Protein AF-K1LCU6-F1 (afdb_monomer_lite)

pLDDT: mean 84.64, std 13.44, range [30.59, 97.88]

Structure (mmCIF, N/CA/C/O backbone):
data_AF-K1LCU6-F1
#
_entry.id   AF-K1LCU6-F1
#
loop_
_atom_site.group_PDB
_atom_site.id
_atom_site.type_symbol
_atom_site.label_atom_id
_atom_site.label_alt_id
_atom_site.label_comp_id
_atom_site.label_asym_id
_atom_site.label_entity_id
_atom_site.label_seq_id
_atom_site.pdbx_PDB_ins_code
_atom_site.Cartn_x
_atom_site.Cartn_y
_atom_site.Cartn_z
_atom_site.occupancy
_atom_site.B_iso_or_equiv
_atom_site.auth_seq_id
_atom_site.auth_comp_id
_atom_site.auth_asym_id
_atom_site.auth_atom_id
_atom_site.pdbx_PDB_model_num
ATOM 1 N N . MET A 1 1 ? -13.055 -6.229 -8.471 1.00 68.12 1 MET A N 1
ATOM 2 C CA . MET A 1 1 ? -13.052 -5.927 -7.034 1.00 68.12 1 MET A CA 1
ATOM 3 C C . MET A 1 1 ? -13.964 -6.910 -6.351 1.00 68.12 1 MET A C 1
ATOM 5 O O . MET A 1 1 ? -15.170 -6.889 -6.580 1.00 68.12 1 MET A O 1
ATOM 9 N N . ALA A 1 2 ? -13.358 -7.824 -5.608 1.00 72.81 2 ALA A N 1
ATOM 10 C CA . ALA A 1 2 ? -14.049 -8.825 -4.827 1.00 72.81 2 ALA A CA 1
ATOM 11 C C . ALA A 1 2 ? -14.785 -8.172 -3.657 1.00 72.81 2 ALA A C 1
ATOM 13 O O . ALA A 1 2 ? -14.375 -7.138 -3.129 1.00 72.81 2 ALA A O 1
ATOM 14 N N . ASN A 1 3 ? -15.876 -8.802 -3.231 1.00 77.75 3 ASN A N 1
ATOM 15 C CA . ASN A 1 3 ? -16.618 -8.352 -2.064 1.00 77.75 3 ASN A CA 1
ATOM 16 C C . ASN A 1 3 ? -15.953 -8.903 -0.803 1.00 77.75 3 ASN A C 1
ATOM 18 O O . ASN A 1 3 ? -15.996 -10.106 -0.543 1.00 77.75 3 ASN A O 1
ATOM 22 N N . PHE A 1 4 ? -15.338 -8.012 -0.028 1.00 84.38 4 PHE A N 1
ATOM 23 C CA . PHE A 1 4 ? -14.762 -8.340 1.270 1.00 84.38 4 PHE A CA 1
ATOM 24 C C . PHE A 1 4 ? -15.812 -8.167 2.365 1.00 84.38 4 PHE A C 1
ATOM 26 O O . PHE A 1 4 ? -16.451 -7.120 2.474 1.00 84.38 4 PHE A O 1
ATOM 33 N N . THR A 1 5 ? -15.960 -9.182 3.208 1.00 81.75 5 THR A N 1
ATOM 34 C CA . THR A 1 5 ? -16.883 -9.184 4.348 1.00 81.75 5 THR A CA 1
ATOM 35 C C . THR A 1 5 ? -16.119 -9.410 5.639 1.00 81.75 5 THR A C 1
ATOM 37 O O . THR A 1 5 ? -15.176 -10.200 5.674 1.00 81.75 5 THR A O 1
ATOM 40 N N . GLY A 1 6 ? -16.508 -8.722 6.708 1.00 84.69 6 GLY A N 1
ATOM 41 C CA . GLY A 1 6 ? -15.814 -8.821 7.985 1.00 84.69 6 GLY A CA 1
ATOM 42 C C . GLY A 1 6 ? -16.178 -7.711 8.956 1.00 84.69 6 GLY A C 1
ATOM 43 O O . GLY A 1 6 ? -17.159 -6.992 8.761 1.00 84.69 6 GLY A O 1
ATOM 44 N N . GLY A 1 7 ? -15.382 -7.581 10.014 1.00 85.44 7 GLY A N 1
ATOM 45 C CA . GLY A 1 7 ? -15.625 -6.612 11.075 1.00 85.44 7 GLY A CA 1
ATOM 46 C C . GLY A 1 7 ? -14.650 -6.745 12.238 1.00 85.44 7 GLY A C 1
ATOM 47 O O . GLY A 1 7 ? -13.585 -7.352 12.108 1.00 85.44 7 GLY A O 1
ATOM 48 N N . LEU A 1 8 ? -15.023 -6.159 13.380 1.00 87.50 8 LEU A N 1
ATOM 49 C CA . LEU A 1 8 ? -14.229 -6.215 14.606 1.00 87.50 8 LEU A CA 1
ATOM 50 C C . LEU A 1 8 ? -14.085 -7.655 15.109 1.00 87.50 8 LEU A C 1
ATOM 52 O O . LEU A 1 8 ? -15.079 -8.370 15.268 1.00 87.50 8 LEU A O 1
ATOM 56 N N . ASN A 1 9 ? -12.855 -8.050 15.422 1.00 89.25 9 ASN A N 1
ATOM 57 C CA . ASN A 1 9 ? -12.563 -9.338 16.045 1.00 89.25 9 ASN A CA 1
ATOM 58 C C . ASN A 1 9 ? -12.546 -9.220 17.588 1.00 89.25 9 ASN A C 1
ATOM 60 O O . ASN A 1 9 ? -12.827 -8.158 18.152 1.00 89.25 9 ASN A O 1
ATOM 64 N N . ALA A 1 10 ? -12.262 -10.324 18.285 1.00 89.00 10 ALA A N 1
ATOM 65 C CA . ALA A 1 10 ? -12.240 -10.356 19.750 1.00 89.00 10 ALA A CA 1
ATOM 66 C C . ALA A 1 10 ? -11.188 -9.401 20.347 1.00 89.00 10 ALA A C 1
ATOM 68 O O . ALA A 1 10 ? -11.496 -8.659 21.281 1.00 89.00 10 ALA A O 1
ATOM 69 N N . ASP A 1 11 ? -9.993 -9.358 19.755 1.00 89.94 11 ASP A N 1
ATOM 70 C CA . ASP A 1 11 ? -8.913 -8.455 20.163 1.00 89.94 11 ASP A CA 1
ATOM 71 C C . ASP A 1 11 ? -9.311 -6.987 19.988 1.00 89.94 11 ASP A C 1
ATOM 73 O O . ASP A 1 11 ? -9.095 -6.174 20.881 1.00 89.94 11 ASP A O 1
ATOM 77 N N . GLY A 1 12 ? -9.954 -6.646 18.869 1.00 87.19 12 GLY A N 1
ATOM 78 C CA . GLY A 1 12 ? -10.472 -5.310 18.599 1.00 87.19 12 GLY A CA 1
ATOM 79 C C . GLY A 1 12 ? -11.501 -4.872 19.628 1.00 87.19 12 GLY A C 1
ATOM 80 O O . GLY A 1 12 ? -11.406 -3.764 20.149 1.00 87.19 12 GLY A O 1
ATOM 81 N N . LYS A 1 13 ? -12.440 -5.755 19.989 1.00 86.31 13 LYS A N 1
ATOM 82 C CA . LYS A 1 13 ? -13.414 -5.483 21.059 1.00 86.31 13 LYS A CA 1
ATOM 83 C C . LYS A 1 13 ? -12.717 -5.247 22.403 1.00 86.31 13 LYS A C 1
ATOM 85 O O . LYS A 1 13 ? -13.007 -4.256 23.062 1.00 86.31 13 LYS A O 1
ATOM 90 N N . SER A 1 14 ? -11.763 -6.103 22.774 1.00 88.50 14 SER A N 1
ATOM 91 C CA . SER A 1 14 ? -10.998 -5.976 24.025 1.00 88.50 14 SER A CA 1
ATOM 92 C C . SER A 1 14 ? -10.161 -4.690 24.083 1.00 88.50 14 SER A C 1
ATOM 94 O O . SER A 1 14 ? -10.108 -4.010 25.113 1.00 88.50 14 SER A O 1
ATOM 96 N N . LEU A 1 15 ? -9.554 -4.313 22.959 1.00 87.81 15 LEU A N 1
ATOM 97 C CA . LEU A 1 15 ? -8.747 -3.106 22.831 1.00 87.81 15 LEU A CA 1
ATOM 98 C C . LEU A 1 15 ? -9.615 -1.843 22.905 1.00 87.81 15 LEU A C 1
ATOM 100 O O . LEU A 1 15 ? -9.240 -0.898 23.595 1.00 87.81 15 LEU A O 1
ATOM 104 N N . ILE A 1 16 ? -10.806 -1.851 22.292 1.00 83.06 16 ILE A N 1
ATOM 105 C CA . ILE A 1 16 ? -11.804 -0.780 22.449 1.00 83.06 16 ILE A CA 1
ATOM 106 C C . ILE A 1 16 ? -12.241 -0.656 23.911 1.00 83.06 16 ILE A C 1
ATOM 108 O O . ILE A 1 16 ? -12.230 0.445 24.458 1.00 83.06 16 ILE A O 1
ATOM 112 N N . SER A 1 17 ? -12.575 -1.766 24.572 1.00 84.06 17 SER A N 1
ATOM 113 C CA . SER A 1 17 ? -12.951 -1.746 25.991 1.00 84.06 17 SER A CA 1
ATOM 114 C C . SER A 1 17 ? -11.838 -1.168 26.868 1.00 84.06 17 SER A C 1
ATOM 116 O O . SER A 1 17 ? -12.107 -0.337 27.732 1.00 84.06 17 SER A O 1
ATOM 118 N N . SER A 1 18 ? -10.583 -1.540 26.604 1.00 84.50 18 SER A N 1
ATOM 119 C CA . SER A 1 18 ? -9.415 -1.005 27.315 1.00 84.50 18 SER A CA 1
ATOM 120 C C . SER A 1 18 ? -9.209 0.490 27.061 1.00 84.50 18 SER A C 1
ATOM 122 O O . SER A 1 18 ? -8.897 1.233 27.990 1.00 84.50 18 SER A O 1
ATOM 124 N N . ALA A 1 19 ? -9.404 0.949 25.823 1.00 83.88 19 ALA A N 1
ATOM 125 C CA . ALA A 1 19 ? -9.317 2.360 25.456 1.00 83.88 19 ALA A CA 1
ATOM 126 C C . ALA A 1 19 ? -10.345 3.207 26.213 1.00 83.88 19 ALA A C 1
ATOM 128 O O . ALA A 1 19 ? -9.988 4.210 26.830 1.00 83.88 19 ALA A O 1
ATOM 129 N N . ILE A 1 20 ? -11.603 2.758 26.219 1.00 82.81 20 ILE A N 1
ATOM 130 C CA . ILE A 1 20 ? -12.715 3.437 26.891 1.00 82.81 20 ILE A CA 1
ATOM 131 C C . ILE A 1 20 ? -12.476 3.478 28.403 1.00 82.81 20 ILE A C 1
ATOM 133 O O . ILE A 1 20 ? -12.515 4.556 28.996 1.00 82.81 20 ILE A O 1
ATOM 137 N N . ALA A 1 21 ? -12.165 2.332 29.018 1.00 84.44 21 ALA A N 1
ATOM 138 C CA . ALA A 1 21 ? -11.950 2.230 30.461 1.00 84.44 21 ALA A CA 1
ATOM 139 C C . ALA A 1 21 ? -10.822 3.152 30.950 1.00 84.44 21 ALA A C 1
ATOM 141 O O . ALA A 1 21 ? -10.940 3.785 31.997 1.00 84.44 21 ALA A O 1
ATOM 142 N N . ASN A 1 22 ? -9.751 3.269 30.162 1.00 83.19 22 ASN A N 1
ATOM 143 C CA . ASN A 1 22 ? -8.575 4.062 30.516 1.00 83.19 22 ASN A CA 1
ATOM 144 C C . ASN A 1 22 ? -8.582 5.477 29.917 1.00 83.19 22 ASN A C 1
ATOM 146 O O . ASN A 1 22 ? -7.611 6.213 30.093 1.00 83.19 22 ASN A O 1
ATOM 150 N N . LYS A 1 23 ? -9.648 5.868 29.201 1.00 83.56 23 LYS A N 1
ATOM 151 C CA . LYS A 1 23 ? -9.754 7.147 28.471 1.00 83.56 23 LYS A CA 1
ATOM 152 C C . LYS A 1 23 ? -8.560 7.409 27.539 1.00 83.56 23 LYS A C 1
ATOM 154 O O . LYS A 1 23 ? -8.129 8.549 27.366 1.00 83.56 23 LYS A O 1
ATOM 159 N N . LYS A 1 24 ? -8.010 6.350 26.946 1.00 85.00 24 LYS A N 1
ATOM 160 C CA . LYS A 1 24 ? -6.886 6.409 26.004 1.00 85.00 24 LYS A CA 1
ATOM 161 C C . LYS A 1 24 ? -7.416 6.324 24.571 1.00 85.00 24 LYS A C 1
ATOM 163 O O . LYS A 1 24 ? -8.365 5.582 24.330 1.00 85.00 24 LYS A O 1
ATOM 168 N N . PRO A 1 25 ? -6.810 7.027 23.604 1.00 82.06 25 PRO A N 1
ATOM 169 C CA . PRO A 1 25 ? -7.209 6.901 22.210 1.00 82.06 25 PRO A CA 1
ATOM 170 C C . PRO A 1 25 ? -6.805 5.536 21.640 1.00 82.06 25 PRO A C 1
ATOM 172 O O . PRO A 1 25 ? -5.708 5.036 21.896 1.00 82.06 25 PRO A O 1
ATOM 175 N N . ILE A 1 26 ? -7.670 4.966 20.801 1.00 86.06 26 ILE A N 1
ATOM 176 C CA . ILE A 1 26 ? -7.300 3.860 19.907 1.00 86.06 26 ILE A CA 1
ATOM 177 C C . ILE A 1 26 ? -6.560 4.444 18.720 1.00 86.06 26 ILE A C 1
ATOM 179 O O . ILE A 1 26 ? -7.123 5.287 18.039 1.00 86.06 26 ILE A O 1
ATOM 183 N N . VAL A 1 27 ? -5.353 3.976 18.438 1.00 87.06 27 VAL A N 1
ATOM 184 C CA . VAL A 1 27 ? -4.502 4.485 17.364 1.00 87.06 27 VAL A CA 1
ATOM 185 C C . VAL A 1 27 ? -4.417 3.472 16.231 1.00 87.06 27 VAL A C 1
ATOM 187 O O . VAL A 1 27 ? -3.828 2.411 16.409 1.00 87.06 27 VAL A O 1
ATOM 190 N N . ILE A 1 28 ? -4.985 3.778 15.063 1.00 89.06 28 ILE A N 1
ATOM 191 C CA . ILE A 1 28 ? -4.854 2.922 13.870 1.00 89.06 28 ILE A CA 1
ATOM 192 C C . ILE A 1 28 ? -3.457 3.106 13.270 1.00 89.06 28 ILE A C 1
ATOM 194 O O . ILE A 1 28 ? -3.075 4.220 12.922 1.00 89.06 28 ILE A O 1
ATOM 198 N N . ASN A 1 29 ? -2.719 2.004 13.127 1.00 86.69 29 ASN A N 1
ATOM 199 C CA . ASN A 1 29 ? -1.299 2.019 12.769 1.00 86.69 29 ASN A CA 1
ATOM 200 C C . ASN A 1 29 ? -1.010 1.461 11.376 1.00 86.69 29 ASN A C 1
ATOM 202 O O . ASN A 1 29 ? -0.047 1.887 10.736 1.00 86.69 29 ASN A O 1
ATOM 206 N N . LYS A 1 30 ? -1.762 0.435 10.951 1.00 91.50 30 LYS A N 1
ATOM 207 C CA . LYS A 1 30 ? -1.479 -0.322 9.724 1.00 91.50 30 LYS A CA 1
ATOM 208 C C . LYS A 1 30 ? -2.758 -0.843 9.082 1.00 91.50 30 LYS A C 1
ATOM 210 O O . LYS A 1 30 ? -3.704 -1.225 9.771 1.00 91.50 30 LYS A O 1
ATOM 215 N N . LEU A 1 31 ? -2.711 -0.953 7.761 1.00 92.38 31 LEU A N 1
ATOM 216 C CA . LEU A 1 31 ? -3.581 -1.815 6.976 1.00 92.38 31 LEU A CA 1
ATOM 217 C C . LEU A 1 31 ? -2.708 -2.944 6.430 1.00 92.38 31 LEU A C 1
ATOM 219 O O . LEU A 1 31 ? -1.656 -2.674 5.854 1.00 92.38 31 LEU A O 1
ATOM 223 N N . LEU A 1 32 ? -3.105 -4.192 6.644 1.00 93.38 32 LEU A N 1
ATOM 224 C CA . LEU A 1 32 ? -2.443 -5.350 6.060 1.00 93.38 32 LEU A CA 1
ATOM 225 C C . LEU A 1 32 ? -3.322 -5.942 4.969 1.00 93.38 32 LEU A C 1
ATOM 227 O O . LEU A 1 32 ? -4.528 -6.079 5.154 1.00 93.38 32 LEU A O 1
ATOM 231 N N . ILE A 1 33 ? -2.710 -6.347 3.865 1.00 91.12 33 ILE A N 1
ATOM 232 C CA . ILE A 1 33 ? -3.371 -7.008 2.742 1.00 91.12 33 ILE A CA 1
ATOM 233 C C . ILE A 1 33 ? -2.654 -8.343 2.539 1.00 91.12 33 ILE A C 1
ATOM 235 O O . ILE A 1 33 ? -1.456 -8.377 2.260 1.00 91.12 33 ILE A O 1
ATOM 239 N N . ASN A 1 34 ? -3.353 -9.453 2.783 1.00 91.31 34 ASN A N 1
ATOM 240 C CA . ASN A 1 34 ? -2.771 -10.798 2.889 1.00 91.31 34 ASN A CA 1
ATOM 241 C C . ASN A 1 34 ? -1.519 -10.855 3.794 1.00 91.31 34 ASN A C 1
ATOM 243 O O . ASN A 1 34 ? -0.545 -11.544 3.496 1.00 91.31 34 ASN A O 1
ATOM 247 N N . GLY A 1 35 ? -1.542 -10.108 4.902 1.00 91.75 35 GLY A N 1
ATOM 248 C CA . GLY A 1 35 ? -0.444 -10.036 5.873 1.00 91.75 35 GLY A CA 1
ATOM 249 C C . GLY A 1 35 ? 0.697 -9.079 5.506 1.00 91.75 35 GLY A C 1
ATOM 250 O O . GLY A 1 35 ? 1.510 -8.774 6.374 1.00 91.75 35 GLY A O 1
ATOM 251 N N . ALA A 1 36 ? 0.746 -8.559 4.276 1.00 89.94 36 ALA A N 1
ATOM 252 C CA . ALA A 1 36 ? 1.716 -7.544 3.871 1.00 89.94 36 ALA A CA 1
ATOM 253 C C . ALA A 1 36 ? 1.239 -6.140 4.265 1.00 89.94 36 ALA A C 1
ATOM 255 O O . ALA A 1 36 ? 0.060 -5.824 4.114 1.00 89.94 36 ALA A O 1
ATOM 256 N N . GLU A 1 37 ? 2.143 -5.287 4.752 1.00 91.88 37 GLU A N 1
ATOM 257 C CA . GLU A 1 37 ? 1.812 -3.894 5.068 1.00 91.88 37 GLU A CA 1
ATOM 258 C C . GLU A 1 37 ? 1.476 -3.109 3.800 1.00 91.88 37 GLU A C 1
ATOM 260 O O . GLU A 1 37 ? 2.265 -3.060 2.854 1.00 91.88 37 GLU A O 1
ATOM 265 N N . ALA A 1 38 ? 0.307 -2.472 3.800 1.00 89.69 38 ALA A N 1
ATOM 266 C CA . ALA A 1 38 ? -0.100 -1.583 2.731 1.00 89.69 38 ALA A CA 1
ATOM 267 C C . ALA A 1 38 ? 0.773 -0.320 2.721 1.00 89.69 38 ALA A C 1
ATOM 269 O O . ALA A 1 38 ? 1.089 0.255 3.766 1.00 89.69 38 ALA A O 1
ATOM 270 N N . LYS A 1 39 ? 1.128 0.130 1.520 1.00 87.31 39 LYS A N 1
ATOM 271 C CA . LYS A 1 39 ? 1.783 1.415 1.264 1.00 87.31 39 LYS A CA 1
ATOM 272 C C . LYS A 1 39 ? 0.747 2.528 1.198 1.00 87.31 39 LYS A C 1
ATOM 274 O O . LYS A 1 39 ? -0.446 2.257 1.055 1.00 87.31 39 LYS A O 1
ATOM 279 N N . ASN A 1 40 ? 1.205 3.776 1.281 1.00 83.94 40 ASN A N 1
ATOM 280 C CA . ASN A 1 40 ? 0.356 4.961 1.108 1.00 83.94 40 ASN A CA 1
ATOM 281 C C . ASN A 1 40 ? -0.905 4.906 1.987 1.00 83.94 40 ASN A C 1
ATOM 283 O O . ASN A 1 40 ? -2.025 5.102 1.516 1.00 83.94 40 ASN A O 1
ATOM 287 N N . LEU A 1 41 ? -0.712 4.567 3.267 1.00 88.06 41 LEU A N 1
ATOM 288 C CA . LEU A 1 41 ? -1.793 4.485 4.239 1.00 88.06 41 LEU A CA 1
ATOM 289 C C . LEU A 1 41 ? -2.436 5.867 4.406 1.00 88.06 41 LEU A C 1
ATOM 291 O O . LEU A 1 41 ? -1.784 6.825 4.816 1.00 88.06 41 LEU A O 1
ATOM 295 N N . VAL A 1 42 ? -3.732 5.950 4.135 1.00 85.56 42 VAL A N 1
ATOM 296 C CA . VAL A 1 42 ? -4.552 7.146 4.328 1.00 85.56 42 VAL A CA 1
ATOM 297 C C . VAL A 1 42 ? -5.670 6.793 5.295 1.00 85.56 42 VAL A C 1
ATOM 299 O O . VAL A 1 42 ? -6.360 5.790 5.123 1.00 85.56 42 VAL A O 1
ATOM 302 N N . ILE A 1 43 ? -5.851 7.610 6.329 1.00 86.12 43 ILE A N 1
ATOM 303 C CA . ILE A 1 43 ? -6.896 7.408 7.329 1.00 86.12 43 ILE A CA 1
ATOM 304 C C . ILE A 1 43 ? -7.705 8.690 7.424 1.00 86.12 43 ILE A C 1
ATOM 306 O O . ILE A 1 43 ? -7.197 9.694 7.894 1.00 86.12 43 ILE A O 1
ATOM 310 N N . ASN A 1 44 ? -8.962 8.661 6.999 1.00 83.38 44 ASN A N 1
ATOM 311 C CA . ASN A 1 44 ? -9.835 9.828 7.022 1.00 83.38 44 ASN A CA 1
ATOM 312 C C . ASN A 1 44 ? -11.048 9.563 7.900 1.00 83.38 44 ASN A C 1
ATOM 314 O O . ASN A 1 44 ? -11.625 8.475 7.878 1.00 83.38 44 ASN A O 1
ATOM 318 N N . ARG A 1 45 ? -11.481 10.580 8.640 1.00 80.94 45 ARG A N 1
ATOM 319 C CA . ARG A 1 45 ? -12.779 10.546 9.308 1.00 80.94 45 ARG A CA 1
ATOM 320 C C . ARG A 1 45 ? -13.847 11.097 8.370 1.00 80.94 45 ARG A C 1
ATOM 322 O O . ARG A 1 45 ? -13.676 12.169 7.805 1.00 80.94 45 ARG A O 1
ATOM 329 N N . ASP A 1 46 ? -14.942 10.361 8.232 1.00 76.75 46 ASP A N 1
ATOM 330 C CA . ASP A 1 46 ? -16.119 10.740 7.452 1.00 76.75 46 ASP A CA 1
ATOM 331 C C .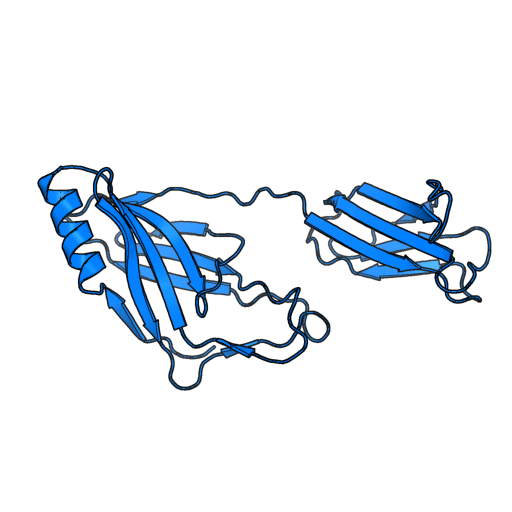 ASP A 1 46 ? -17.366 10.545 8.325 1.00 76.75 46 ASP A C 1
ATOM 333 O O . ASP A 1 46 ? -17.912 9.443 8.453 1.00 76.75 46 ASP A O 1
ATOM 337 N N . GLY A 1 47 ? -17.735 11.605 9.049 1.00 78.88 47 GLY A N 1
ATOM 338 C CA . GLY A 1 47 ? -18.770 11.564 10.080 1.00 78.88 47 GLY A CA 1
ATOM 339 C C . GLY A 1 47 ? -18.468 10.529 11.171 1.00 78.88 47 GLY A C 1
ATOM 340 O O . GLY A 1 47 ? -17.476 10.636 11.901 1.00 78.88 47 GLY A O 1
ATOM 341 N N . ASN A 1 48 ? -19.337 9.517 11.273 1.00 77.94 48 ASN A N 1
ATOM 342 C CA . ASN A 1 48 ? -19.215 8.416 12.236 1.00 77.94 48 ASN A CA 1
ATOM 343 C C . ASN A 1 48 ? -18.410 7.216 11.713 1.00 77.94 48 ASN A C 1
ATOM 345 O O . ASN A 1 48 ? -18.385 6.158 12.343 1.00 77.94 48 ASN A O 1
ATOM 349 N N . LYS A 1 49 ? -17.769 7.357 10.550 1.00 79.44 49 LYS A N 1
ATOM 350 C CA . LYS A 1 49 ? -16.920 6.329 9.953 1.00 79.44 49 LYS A CA 1
ATOM 351 C C . LYS A 1 49 ? -15.464 6.773 9.940 1.00 79.44 49 LYS A C 1
ATOM 353 O O . LYS A 1 49 ? -15.154 7.946 9.743 1.00 79.44 49 LYS A O 1
ATOM 358 N N . ILE A 1 50 ? -14.569 5.809 10.090 1.00 84.75 50 ILE A N 1
ATOM 359 C CA . ILE A 1 50 ? -13.148 5.946 9.795 1.00 84.75 50 ILE A CA 1
ATOM 360 C C . ILE A 1 50 ? -12.872 5.156 8.525 1.00 84.75 50 ILE A C 1
ATOM 362 O O . ILE A 1 50 ? -13.043 3.937 8.484 1.00 84.75 50 ILE A O 1
ATOM 366 N N . LYS A 1 51 ? -12.466 5.869 7.482 1.00 86.38 51 LYS A N 1
ATOM 367 C CA . LYS A 1 51 ? -11.961 5.316 6.232 1.00 86.38 51 LYS A CA 1
ATOM 368 C C . LYS A 1 51 ? -10.481 5.033 6.413 1.00 86.38 51 LYS A C 1
ATOM 370 O O . LYS A 1 51 ? -9.715 5.962 6.628 1.00 86.38 51 LYS A O 1
ATOM 375 N N . VAL A 1 52 ? -10.087 3.771 6.328 1.00 89.69 52 VAL A N 1
ATOM 376 C CA . VAL A 1 52 ? -8.687 3.335 6.319 1.00 89.69 52 VAL A CA 1
ATOM 377 C C . VAL A 1 52 ? -8.405 2.786 4.934 1.00 89.69 52 VAL A C 1
ATOM 379 O O . VAL A 1 52 ? -8.983 1.770 4.555 1.00 89.69 52 VAL A O 1
ATOM 382 N N . SER A 1 53 ? -7.543 3.444 4.170 1.00 88.44 53 SER A N 1
ATOM 383 C CA . SER A 1 53 ? -7.173 3.009 2.829 1.00 88.44 53 SER A CA 1
ATOM 384 C C . SER A 1 53 ? -5.675 2.835 2.669 1.00 88.44 53 SER A C 1
ATOM 386 O O . SER A 1 53 ? -4.893 3.523 3.314 1.00 88.44 53 SER A O 1
ATOM 388 N N . GLY A 1 54 ? -5.275 1.922 1.796 1.00 88.88 54 GLY A N 1
ATOM 389 C CA . GLY A 1 54 ? -3.876 1.664 1.497 1.00 88.88 54 GLY A CA 1
ATOM 390 C C . GLY A 1 54 ? -3.714 0.841 0.230 1.00 88.88 54 GLY A C 1
ATOM 391 O O . GLY A 1 54 ? -4.675 0.304 -0.324 1.00 88.88 54 GLY A O 1
ATOM 392 N N . GLN A 1 55 ? -2.476 0.768 -0.226 1.00 87.06 55 GLN A N 1
ATOM 393 C CA . GLN A 1 55 ? -2.075 0.230 -1.512 1.00 87.06 55 GLN A CA 1
ATOM 394 C C . GLN A 1 55 ? -1.249 -1.049 -1.341 1.00 87.06 55 GLN A C 1
ATOM 396 O O . GLN A 1 55 ? -0.337 -1.093 -0.517 1.00 87.06 55 GLN A O 1
ATOM 401 N N . TYR A 1 56 ? -1.560 -2.102 -2.099 1.00 86.31 56 TYR A N 1
ATOM 402 C CA . TYR A 1 56 ? -0.782 -3.344 -2.066 1.00 86.31 56 TYR A CA 1
ATOM 403 C C . TYR A 1 56 ? 0.478 -3.250 -2.941 1.00 86.31 56 TYR A C 1
ATOM 405 O O . TYR A 1 56 ? 0.387 -3.047 -4.146 1.00 86.31 56 TYR A O 1
ATOM 413 N N . ASP A 1 57 ? 1.653 -3.458 -2.356 1.00 82.75 57 ASP A N 1
ATOM 414 C CA . ASP A 1 57 ? 2.921 -3.419 -3.088 1.00 82.75 57 ASP A CA 1
ATOM 415 C C . ASP A 1 57 ? 3.151 -4.707 -3.904 1.00 82.75 57 ASP A C 1
ATOM 417 O O . ASP A 1 57 ? 3.366 -5.783 -3.341 1.00 82.75 57 ASP A O 1
ATOM 421 N N . ASN A 1 58 ? 3.110 -4.600 -5.236 1.00 75.69 58 ASN A N 1
ATOM 422 C CA . ASN A 1 58 ? 3.384 -5.698 -6.168 1.00 75.69 58 ASN A CA 1
ATOM 423 C C . ASN A 1 58 ? 4.787 -5.628 -6.804 1.00 75.69 58 ASN A C 1
ATOM 425 O O . ASN A 1 58 ? 5.053 -6.358 -7.762 1.00 75.69 58 ASN A O 1
ATOM 429 N N . MET A 1 59 ? 5.685 -4.768 -6.304 1.00 68.31 59 MET A N 1
ATOM 430 C CA . MET A 1 59 ? 6.987 -4.508 -6.934 1.00 68.31 59 MET A CA 1
ATOM 431 C C . MET A 1 59 ? 7.897 -5.733 -7.018 1.00 68.31 59 MET A C 1
ATOM 433 O O . MET A 1 59 ? 8.708 -5.818 -7.935 1.00 68.31 59 MET A O 1
ATOM 437 N N . THR A 1 60 ? 7.776 -6.665 -6.076 1.00 74.12 60 THR A N 1
ATOM 438 C CA . THR A 1 60 ? 8.647 -7.847 -5.974 1.00 74.12 60 THR A CA 1
ATOM 439 C C . THR A 1 60 ? 7.986 -9.136 -6.461 1.00 74.12 60 THR A C 1
ATOM 441 O O . THR A 1 60 ? 8.563 -10.212 -6.326 1.00 74.12 60 THR A O 1
ATOM 444 N N . MET A 1 61 ? 6.770 -9.061 -7.010 1.00 80.25 61 MET A N 1
ATOM 445 C CA . MET A 1 61 ? 6.039 -10.242 -7.465 1.00 80.25 61 MET A CA 1
ATOM 446 C C . MET A 1 61 ? 6.508 -10.696 -8.846 1.00 80.25 61 MET A C 1
ATOM 448 O O . MET A 1 61 ? 6.570 -9.893 -9.774 1.00 80.25 61 MET A O 1
ATOM 452 N N . ALA A 1 62 ? 6.780 -11.996 -8.976 1.00 78.56 62 ALA A N 1
ATOM 453 C CA . ALA A 1 62 ? 7.033 -12.648 -10.260 1.00 78.56 62 ALA A CA 1
ATOM 454 C C . ALA A 1 62 ? 5.729 -13.091 -10.947 1.00 78.56 62 ALA A C 1
ATOM 456 O O . ALA A 1 62 ? 5.612 -12.987 -12.163 1.00 78.56 62 ALA A O 1
ATOM 457 N N . ASP A 1 63 ? 4.737 -13.504 -10.152 1.00 86.88 63 ASP A N 1
ATOM 458 C CA . ASP A 1 63 ? 3.481 -14.090 -10.620 1.00 86.88 63 ASP A CA 1
ATOM 459 C C . ASP A 1 63 ? 2.258 -13.348 -10.078 1.00 86.88 63 ASP A C 1
ATOM 461 O O . ASP A 1 63 ? 2.342 -12.554 -9.137 1.00 86.88 63 ASP A O 1
ATOM 465 N N . ASN A 1 64 ? 1.094 -13.644 -10.657 1.00 87.38 64 ASN A N 1
ATOM 466 C CA . ASN A 1 64 ? -0.188 -13.157 -10.162 1.00 87.38 64 ASN A CA 1
ATOM 467 C C . ASN A 1 64 ? -0.441 -13.637 -8.728 1.00 87.38 64 ASN A C 1
ATOM 469 O O . ASN A 1 64 ? -0.183 -14.790 -8.382 1.00 87.38 64 ASN A O 1
ATOM 473 N N . ARG A 1 65 ? -1.041 -12.774 -7.908 1.00 87.75 65 ARG A N 1
ATOM 474 C CA . ARG A 1 65 ? -1.439 -13.116 -6.543 1.00 87.75 65 ARG A CA 1
ATOM 475 C C . ARG A 1 65 ? -2.889 -12.756 -6.292 1.00 87.75 65 ARG A C 1
ATOM 477 O O . ARG A 1 65 ? -3.312 -11.638 -6.557 1.00 87.75 65 ARG A O 1
ATOM 484 N N . THR A 1 66 ? -3.627 -13.687 -5.704 1.00 90.81 66 THR A N 1
ATOM 485 C CA . THR A 1 66 ? -4.987 -13.434 -5.226 1.00 90.81 66 THR A CA 1
ATOM 486 C C . THR A 1 66 ? -4.939 -12.805 -3.839 1.00 90.81 66 THR A C 1
ATOM 488 O O . THR A 1 66 ? -4.401 -13.392 -2.898 1.00 90.81 66 THR A O 1
ATOM 491 N N . LEU A 1 67 ? -5.503 -11.608 -3.711 1.00 90.19 67 LEU A N 1
ATOM 492 C CA . LEU A 1 67 ? -5.638 -10.858 -2.468 1.00 90.19 67 LEU A CA 1
ATOM 493 C C . LEU A 1 67 ? -7.050 -11.052 -1.928 1.00 90.19 67 LEU A C 1
ATOM 495 O O . LEU A 1 67 ? -8.026 -10.696 -2.578 1.00 90.19 67 LEU A O 1
ATOM 499 N N . ASN A 1 68 ? -7.173 -11.657 -0.752 1.00 91.50 68 ASN A N 1
ATOM 500 C CA . ASN A 1 68 ? -8.461 -12.114 -0.230 1.00 91.50 68 ASN A CA 1
ATOM 501 C C . ASN A 1 68 ? -8.621 -11.901 1.278 1.00 91.50 68 ASN A C 1
ATOM 503 O O . ASN A 1 68 ? -9.627 -12.317 1.849 1.00 91.50 68 ASN A O 1
ATOM 507 N N . LYS A 1 69 ? -7.663 -11.223 1.914 1.00 92.69 69 LYS A N 1
ATOM 508 C CA . LYS A 1 69 ? -7.708 -10.839 3.317 1.00 92.69 69 LYS A CA 1
ATOM 509 C C . LYS A 1 69 ? -7.200 -9.416 3.515 1.00 92.69 69 LYS A C 1
ATOM 511 O O . LYS A 1 69 ? -6.140 -9.053 3.007 1.00 92.69 69 LYS A O 1
ATOM 516 N N . ILE A 1 70 ? -7.929 -8.640 4.308 1.00 93.38 70 ILE A N 1
ATOM 517 C CA . ILE A 1 70 ? -7.559 -7.295 4.743 1.00 93.38 70 ILE A CA 1
ATOM 518 C C . ILE A 1 70 ? -7.678 -7.243 6.265 1.00 93.38 70 ILE A C 1
ATOM 520 O O . ILE A 1 70 ? -8.738 -7.547 6.808 1.00 93.38 70 ILE A O 1
ATOM 524 N N . ASP A 1 71 ? -6.613 -6.840 6.949 1.00 95.06 71 ASP A N 1
ATOM 525 C CA . ASP A 1 71 ? -6.586 -6.687 8.403 1.00 95.06 71 ASP A CA 1
ATOM 526 C C . ASP A 1 71 ? -6.269 -5.231 8.770 1.00 95.06 71 ASP A C 1
ATOM 528 O O . ASP A 1 71 ? -5.332 -4.635 8.241 1.00 95.06 71 ASP A O 1
ATOM 532 N N . VAL A 1 72 ? -7.015 -4.651 9.709 1.00 93.38 72 VAL A N 1
ATOM 533 C CA . VAL A 1 72 ? -6.696 -3.337 10.286 1.00 93.38 72 VAL A CA 1
ATOM 534 C C . VAL A 1 72 ? -6.002 -3.551 11.619 1.00 93.38 72 VAL A C 1
ATOM 536 O O . VAL A 1 72 ? -6.527 -4.266 12.477 1.00 93.38 72 VAL A O 1
ATOM 539 N N . ARG A 1 73 ? -4.843 -2.915 11.815 1.00 92.94 73 ARG A N 1
ATOM 540 C CA . ARG A 1 73 ? -4.128 -2.939 13.094 1.00 92.94 73 ARG A CA 1
ATOM 541 C C . ARG A 1 73 ? -4.204 -1.606 13.805 1.00 92.94 73 ARG A C 1
ATOM 543 O O . ARG A 1 73 ? -4.035 -0.551 13.190 1.00 92.94 73 ARG A O 1
ATOM 550 N N . ALA A 1 74 ? -4.435 -1.681 15.105 1.00 91.69 74 ALA A N 1
ATOM 551 C CA . ALA A 1 74 ? -4.453 -0.532 15.982 1.00 91.69 74 ALA A CA 1
ATOM 552 C C . ALA A 1 74 ? -3.834 -0.871 17.335 1.00 91.69 74 ALA A C 1
ATOM 554 O O . ALA A 1 74 ? -3.794 -2.030 17.749 1.00 91.69 74 ALA A O 1
ATOM 555 N N . SER A 1 75 ? -3.386 0.160 18.036 1.00 91.38 75 SER A N 1
ATOM 556 C CA . SER A 1 75 ? -2.836 0.066 19.380 1.00 91.38 75 SER A CA 1
ATOM 557 C C . SER A 1 75 ? -3.540 1.008 20.335 1.00 91.38 75 SER A C 1
ATOM 559 O O . SER A 1 75 ? -3.997 2.078 19.945 1.00 91.38 75 SER A O 1
ATOM 561 N N . VAL A 1 76 ? -3.531 0.648 21.610 1.00 87.62 76 VAL A N 1
ATOM 562 C CA . VAL A 1 76 ? -3.816 1.558 22.721 1.00 87.62 76 VAL A CA 1
ATOM 563 C C . VAL A 1 76 ? -2.574 1.589 23.597 1.00 87.62 76 VAL A C 1
ATOM 565 O O . VAL A 1 76 ? -1.886 0.574 23.749 1.00 87.62 76 VAL A O 1
ATOM 568 N N . GLU A 1 77 ? -2.261 2.759 24.145 1.00 84.75 77 GLU A N 1
ATOM 569 C CA . GLU A 1 77 ? -1.154 2.917 25.085 1.00 84.75 77 GLU A CA 1
ATOM 570 C C . GLU A 1 77 ? -1.292 1.911 26.242 1.00 84.75 77 GLU A C 1
ATOM 572 O O . GLU A 1 77 ? -2.346 1.818 26.867 1.00 84.75 77 GLU A O 1
ATOM 577 N N . GLY A 1 78 ? -0.244 1.121 26.490 1.00 83.81 78 GLY A N 1
ATOM 578 C CA . GLY A 1 78 ? -0.239 0.063 27.509 1.00 83.81 78 GLY A CA 1
ATOM 579 C C . GLY A 1 78 ? -0.825 -1.292 27.080 1.00 83.81 78 GLY A C 1
ATOM 580 O O . GLY A 1 78 ? -0.635 -2.268 27.795 1.00 83.81 78 GLY A O 1
ATOM 581 N N . VAL A 1 79 ? -1.479 -1.394 25.914 1.00 85.31 79 VAL A N 1
ATOM 582 C CA . VAL A 1 79 ? -2.058 -2.657 25.390 1.00 85.31 79 VAL A CA 1
ATOM 583 C C . VAL A 1 79 ? -1.258 -3.210 24.201 1.00 85.31 79 VAL A C 1
ATOM 585 O O . VAL A 1 79 ? -1.191 -4.422 23.992 1.00 85.31 79 VAL A O 1
ATOM 588 N N . GLY A 1 80 ? -0.613 -2.327 23.434 1.00 86.50 80 GLY A N 1
ATOM 589 C CA . GLY A 1 80 ? 0.178 -2.699 22.260 1.00 86.50 80 GLY A CA 1
ATOM 590 C C . GLY A 1 80 ? -0.659 -2.890 20.992 1.00 86.50 80 GLY A C 1
ATOM 591 O O . GLY A 1 80 ? -1.871 -2.686 20.980 1.00 86.50 80 GLY A O 1
ATOM 592 N N . ASP A 1 81 ? 0.015 -3.219 19.892 1.00 91.50 81 ASP A N 1
ATOM 593 C CA . ASP A 1 81 ? -0.574 -3.292 18.551 1.00 91.50 81 ASP A CA 1
ATOM 594 C C . ASP A 1 81 ? -1.271 -4.638 18.293 1.00 91.50 81 ASP A C 1
ATOM 596 O O . ASP A 1 81 ? -0.667 -5.705 18.434 1.00 91.50 81 ASP A O 1
ATOM 600 N N . LYS A 1 82 ? -2.538 -4.590 17.876 1.00 93.25 82 LYS A N 1
ATOM 601 C CA . LYS A 1 82 ? -3.394 -5.756 17.617 1.00 93.25 82 LYS A CA 1
ATOM 602 C C . LYS A 1 82 ? -4.088 -5.630 16.271 1.00 93.25 82 LYS A C 1
ATOM 604 O O . LYS A 1 82 ? -4.365 -4.527 15.811 1.00 93.25 82 LYS A O 1
ATOM 609 N N . VAL A 1 83 ? -4.425 -6.765 15.661 1.00 94.19 83 VAL A N 1
ATOM 610 C CA . VAL A 1 83 ? -5.407 -6.785 14.569 1.00 94.19 83 VAL A CA 1
ATOM 611 C C . VAL A 1 83 ? -6.770 -6.555 15.202 1.00 94.19 83 VAL A C 1
ATOM 613 O O . VAL A 1 83 ? -7.204 -7.381 15.994 1.00 94.19 83 VAL A O 1
ATOM 616 N N . ILE A 1 84 ? -7.424 -5.444 14.878 1.00 91.81 84 ILE A N 1
ATOM 617 C CA . ILE A 1 84 ? -8.710 -5.069 15.478 1.00 91.81 84 ILE A CA 1
ATOM 618 C C . ILE A 1 84 ? -9.901 -5.447 14.605 1.00 91.81 84 ILE A C 1
ATOM 620 O O . ILE A 1 84 ? -11.004 -5.643 15.110 1.00 91.81 84 ILE A O 1
ATOM 624 N N . ALA A 1 85 ? -9.687 -5.552 13.297 1.00 91.62 85 ALA A N 1
ATOM 625 C CA . ALA A 1 85 ? -10.706 -5.930 12.338 1.00 91.62 85 ALA A CA 1
ATOM 626 C C . ALA A 1 85 ? -10.084 -6.747 11.211 1.00 91.62 85 ALA A C 1
ATOM 628 O O . ALA A 1 85 ? -8.961 -6.464 10.788 1.00 91.62 85 ALA A O 1
ATOM 629 N N . SER A 1 86 ? -10.841 -7.720 10.718 1.00 91.88 86 SER A N 1
ATOM 630 C CA . SER A 1 86 ? -10.440 -8.602 9.625 1.00 91.88 86 SER A CA 1
ATOM 631 C C . SER A 1 86 ? -11.581 -8.728 8.630 1.00 91.88 86 SER A C 1
ATOM 633 O O . SER A 1 86 ? -12.737 -8.880 9.027 1.00 91.88 86 SER A O 1
ATOM 635 N N . PHE A 1 87 ? -11.242 -8.690 7.347 1.00 92.00 87 PHE A N 1
ATOM 636 C CA . PHE A 1 87 ? -12.166 -8.815 6.228 1.00 92.00 87 PHE A CA 1
ATOM 637 C C . PHE A 1 87 ? -11.618 -9.835 5.243 1.00 92.00 87 PHE A C 1
ATOM 639 O O . PHE A 1 87 ? -10.437 -9.793 4.900 1.00 92.00 87 PHE A O 1
ATOM 646 N N . THR A 1 88 ? -12.467 -10.744 4.779 1.00 90.56 88 THR A N 1
ATOM 647 C CA . THR A 1 88 ? -12.091 -11.793 3.831 1.00 90.56 88 THR A CA 1
ATOM 648 C C . THR A 1 88 ? -13.018 -11.802 2.625 1.00 90.56 88 THR A C 1
ATOM 650 O O . THR A 1 88 ? -14.168 -11.371 2.706 1.00 90.56 88 THR A O 1
ATOM 653 N N . ALA A 1 89 ? -12.512 -12.295 1.498 1.00 85.88 89 ALA A N 1
ATOM 654 C CA . ALA A 1 89 ? -13.280 -12.539 0.284 1.00 85.88 89 ALA A CA 1
ATOM 655 C C . ALA A 1 89 ? -13.053 -13.983 -0.181 1.00 85.88 89 ALA A C 1
ATOM 657 O O . ALA A 1 89 ? -11.936 -14.488 -0.121 1.00 85.88 89 ALA A O 1
ATOM 658 N N . SER A 1 90 ? -14.096 -14.660 -0.662 1.00 87.88 90 SER A N 1
ATOM 659 C CA . SER A 1 90 ? -13.976 -16.040 -1.159 1.00 87.88 90 SER A CA 1
ATOM 660 C C . SER A 1 90 ? -13.226 -16.118 -2.490 1.00 87.88 90 SER A C 1
ATOM 662 O O . SER A 1 90 ? -12.403 -17.007 -2.679 1.00 87.88 90 SER A O 1
ATOM 664 N N . GLN A 1 91 ? -13.487 -15.172 -3.397 1.00 85.88 91 GLN A N 1
ATOM 665 C CA . GLN A 1 91 ? -12.833 -15.095 -4.709 1.00 85.88 91 GLN A CA 1
ATOM 666 C C . GLN A 1 91 ? -11.525 -14.293 -4.660 1.00 85.88 91 GLN A C 1
ATOM 668 O O . GLN A 1 91 ? -10.551 -14.671 -5.303 1.00 85.88 91 GLN A O 1
ATOM 673 N N . GLY A 1 92 ? -11.486 -13.222 -3.858 1.00 86.44 92 GLY A N 1
ATOM 674 C CA . GLY A 1 92 ? -10.363 -12.286 -3.819 1.00 86.44 92 GLY A CA 1
ATOM 675 C C . GLY A 1 92 ? -10.159 -11.517 -5.129 1.00 86.44 92 GLY A C 1
ATOM 676 O O . GLY A 1 92 ? -10.810 -11.773 -6.139 1.00 86.44 92 GLY A O 1
ATOM 677 N N . ASP A 1 93 ? -9.255 -10.546 -5.103 1.00 85.81 93 ASP A N 1
ATOM 678 C CA . ASP A 1 93 ? -8.828 -9.799 -6.283 1.00 85.81 93 ASP A CA 1
ATOM 679 C C . ASP A 1 93 ? -7.484 -10.329 -6.775 1.00 85.81 93 ASP A C 1
ATOM 681 O O . ASP A 1 93 ? -6.520 -10.417 -6.013 1.00 85.81 93 ASP A O 1
ATOM 685 N N . VAL A 1 94 ? -7.404 -10.681 -8.058 1.00 87.19 94 VAL A N 1
ATOM 686 C CA . VAL A 1 94 ? -6.146 -11.107 -8.678 1.00 87.19 94 VAL A CA 1
ATOM 687 C C . VAL A 1 94 ? -5.341 -9.869 -9.048 1.00 87.19 94 VAL A C 1
ATOM 689 O O . VAL A 1 94 ? -5.744 -9.087 -9.908 1.00 87.19 94 VAL A O 1
ATOM 692 N N . VAL A 1 95 ? -4.192 -9.703 -8.401 1.00 83.38 95 VAL A N 1
ATOM 693 C CA . VAL A 1 95 ? -3.236 -8.639 -8.690 1.00 83.38 95 VAL A CA 1
ATOM 694 C C . VAL A 1 95 ? -2.068 -9.220 -9.485 1.00 83.38 95 VAL A C 1
ATOM 696 O O . VAL A 1 95 ? -1.409 -10.145 -9.002 1.00 83.38 95 VAL A O 1
ATOM 699 N N . PRO A 1 96 ? -1.802 -8.709 -10.696 1.00 80.44 96 PRO A N 1
ATOM 700 C CA . PRO A 1 96 ? -0.667 -9.141 -11.498 1.00 80.44 96 PRO A CA 1
ATOM 701 C C . PRO A 1 96 ? 0.658 -8.525 -11.007 1.00 80.44 96 PRO A C 1
ATOM 703 O O . PRO A 1 96 ? 0.650 -7.537 -10.256 1.00 80.44 96 PRO A O 1
ATOM 706 N N . PRO A 1 97 ? 1.811 -9.080 -11.425 1.00 80.50 97 PRO A N 1
ATOM 707 C CA . PRO A 1 97 ? 3.116 -8.493 -11.139 1.00 80.50 97 PRO A CA 1
ATOM 708 C C . PRO A 1 97 ? 3.252 -7.107 -11.786 1.00 80.50 97 PRO A C 1
ATOM 710 O O . PRO A 1 97 ? 2.623 -6.820 -12.811 1.00 80.50 97 PRO A O 1
ATOM 713 N N . ARG A 1 98 ? 4.106 -6.243 -11.219 1.00 72.06 98 ARG A N 1
ATOM 714 C CA . ARG A 1 98 ? 4.298 -4.861 -11.709 1.00 72.06 98 ARG A CA 1
ATOM 715 C C . ARG A 1 98 ? 4.697 -4.795 -13.187 1.00 72.06 98 ARG A C 1
ATOM 717 O O . ARG A 1 98 ? 4.320 -3.849 -13.874 1.00 72.06 98 ARG A O 1
ATOM 724 N N . SER A 1 99 ? 5.428 -5.799 -13.675 1.00 70.44 99 SER A N 1
ATOM 725 C CA . SER A 1 99 ? 5.816 -5.933 -15.085 1.00 70.44 99 SER A CA 1
ATOM 726 C C . SER A 1 99 ? 4.619 -6.048 -16.036 1.00 70.44 99 SER A C 1
ATOM 728 O O . SER A 1 99 ? 4.727 -5.639 -17.188 1.00 70.44 99 SER A O 1
ATOM 730 N N . ALA A 1 100 ? 3.483 -6.567 -15.562 1.00 67.75 100 ALA A N 1
ATOM 731 C CA . ALA A 1 100 ? 2.262 -6.745 -16.341 1.00 67.75 100 ALA A CA 1
ATOM 732 C C . ALA A 1 100 ? 1.219 -5.639 -16.097 1.00 67.75 100 ALA A C 1
ATOM 734 O O . ALA A 1 100 ? 0.410 -5.353 -16.979 1.00 67.75 100 ALA A O 1
ATOM 735 N N . HIS A 1 101 ? 1.220 -5.001 -14.920 1.00 58.69 101 HIS A N 1
ATOM 736 C CA . HIS A 1 101 ? 0.320 -3.885 -14.626 1.00 58.69 101 HIS A CA 1
ATOM 737 C C . HIS A 1 101 ? 0.938 -2.919 -13.596 1.00 58.69 101 HIS A C 1
ATOM 739 O O . HIS A 1 101 ? 1.175 -3.319 -12.453 1.00 58.69 101 HIS A O 1
ATOM 745 N N . PRO A 1 102 ? 1.177 -1.640 -13.952 1.00 54.47 102 PRO A N 1
ATOM 746 C CA . PRO A 1 102 ? 1.835 -0.688 -13.057 1.00 54.47 102 PRO A CA 1
ATOM 747 C C . PRO A 1 102 ? 0.900 -0.097 -11.992 1.00 54.47 102 PRO A C 1
ATOM 749 O O . PRO A 1 102 ? 1.375 0.594 -11.093 1.00 54.47 102 PRO A O 1
ATOM 752 N N . TRP A 1 103 ? -0.413 -0.337 -12.080 1.00 54.53 103 TRP A N 1
ATOM 753 C CA . TRP A 1 103 ? -1.377 0.222 -11.133 1.00 54.53 103 TRP A CA 1
ATOM 754 C C . TRP A 1 103 ? -1.531 -0.647 -9.893 1.00 54.53 103 TRP A C 1
ATOM 756 O O . TRP A 1 103 ? -1.684 -1.868 -9.960 1.00 54.53 103 TRP A O 1
ATOM 766 N N . VAL A 1 104 ? -1.521 0.036 -8.754 1.00 65.94 104 VAL A N 1
ATOM 767 C CA . VAL A 1 104 ? -1.566 -0.557 -7.428 1.00 65.94 104 VAL A CA 1
ATOM 768 C C . VAL A 1 104 ? -3.012 -0.752 -6.969 1.00 65.94 104 VAL A C 1
ATOM 770 O O . VAL A 1 104 ? -3.805 0.193 -6.966 1.00 65.94 104 VAL A O 1
ATOM 773 N N . ALA A 1 105 ? -3.357 -1.964 -6.523 1.00 71.38 105 ALA A N 1
ATOM 774 C CA . ALA A 1 105 ? -4.660 -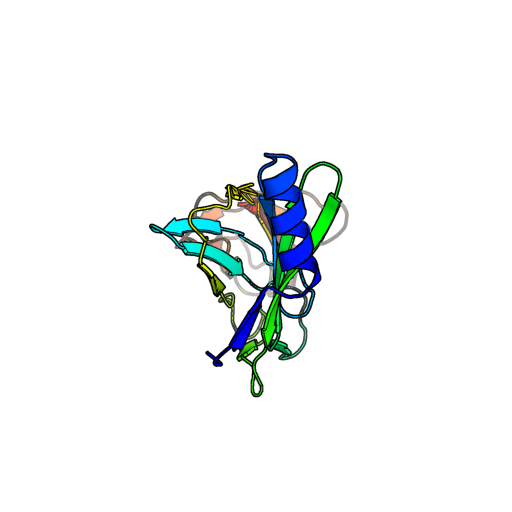2.232 -5.922 1.00 71.38 105 ALA A CA 1
ATOM 775 C C . ALA A 1 105 ? -4.818 -1.420 -4.625 1.00 71.38 105 ALA A C 1
ATOM 777 O O . ALA A 1 105 ? -4.074 -1.615 -3.659 1.00 71.38 105 ALA A O 1
ATOM 778 N N . THR A 1 106 ? -5.782 -0.496 -4.623 1.00 81.00 106 THR A N 1
ATOM 779 C CA . THR A 1 106 ? -6.122 0.331 -3.461 1.00 81.00 106 THR A CA 1
ATOM 780 C C . THR A 1 106 ? -7.323 -0.271 -2.752 1.00 81.00 106 THR A C 1
ATOM 782 O O . THR A 1 106 ? -8.382 -0.448 -3.350 1.00 81.00 106 THR A O 1
ATOM 785 N N . TYR A 1 107 ? -7.169 -0.542 -1.463 1.00 80.00 107 TYR A N 1
ATOM 786 C CA . TYR A 1 107 ? -8.225 -1.079 -0.617 1.00 80.00 107 TYR A CA 1
ATOM 787 C C . TYR A 1 107 ? -8.678 -0.015 0.362 1.00 80.00 107 TYR A C 1
ATOM 789 O O . TYR A 1 107 ? -7.848 0.700 0.914 1.00 80.00 107 TYR A O 1
ATOM 797 N N . THR A 1 108 ? -9.988 0.077 0.586 1.00 80.44 108 THR A N 1
ATOM 798 C CA . THR A 1 108 ? -10.588 0.981 1.572 1.00 80.44 108 THR A CA 1
ATOM 799 C C . THR A 1 108 ? -11.484 0.189 2.509 1.00 80.44 108 THR A C 1
ATOM 801 O O . THR A 1 108 ? -12.412 -0.488 2.075 1.00 80.44 108 THR A O 1
ATOM 804 N N . VAL A 1 109 ? -11.232 0.318 3.805 1.00 81.62 109 VAL A N 1
ATOM 805 C CA . VAL A 1 109 ? -12.062 -0.213 4.882 1.00 81.62 109 VAL A CA 1
ATOM 806 C C . VAL A 1 109 ? -12.811 0.943 5.529 1.00 81.62 109 VAL A C 1
ATOM 808 O O . VAL A 1 109 ? -12.219 1.967 5.859 1.00 81.62 109 VAL A O 1
ATOM 811 N N . ASN A 1 110 ? -14.112 0.772 5.746 1.00 78.75 110 ASN A N 1
ATOM 812 C CA . ASN A 1 110 ? -14.919 1.701 6.530 1.00 78.75 110 ASN A CA 1
ATOM 813 C C . ASN A 1 110 ? -15.196 1.080 7.902 1.00 78.75 110 ASN A C 1
ATOM 815 O O . ASN A 1 110 ? -15.909 0.083 7.995 1.00 78.75 110 ASN A O 1
ATOM 819 N N . LEU A 1 111 ? -14.659 1.675 8.963 1.00 78.38 111 LEU A N 1
ATOM 820 C CA . LEU A 1 111 ? -14.934 1.292 10.346 1.00 78.38 111 LEU A CA 1
ATOM 821 C C . LEU A 1 111 ? -15.976 2.240 10.931 1.00 78.38 111 LEU A C 1
ATOM 823 O O . LEU A 1 111 ? -15.783 3.451 10.903 1.00 78.38 111 LEU A O 1
ATOM 827 N N . VAL A 1 112 ? -17.074 1.713 11.468 1.00 74.50 112 VAL A N 1
ATOM 828 C CA . VAL A 1 112 ? -18.074 2.531 12.171 1.00 74.50 112 VAL A CA 1
ATOM 829 C C . VAL A 1 112 ? -17.612 2.750 13.610 1.00 74.50 112 VAL A C 1
ATOM 831 O O . VAL A 1 112 ? -17.264 1.792 14.298 1.00 74.50 112 VAL A O 1
ATOM 834 N N . VAL A 1 113 ? -17.608 4.003 14.061 1.00 68.50 113 VAL A N 1
ATOM 835 C CA . VAL A 1 113 ? -17.245 4.390 15.430 1.00 68.50 113 VAL A CA 1
ATOM 836 C C . VAL A 1 113 ? -18.525 4.546 16.245 1.00 68.50 113 VAL A C 1
ATOM 838 O O . VAL A 1 113 ? -19.421 5.292 15.851 1.00 68.50 113 VAL A O 1
ATOM 841 N N . SER A 1 114 ? -18.630 3.835 17.370 1.00 62.44 114 SER A N 1
ATOM 842 C CA . SER A 1 114 ? -19.702 4.061 18.346 1.00 62.44 114 SER A CA 1
ATOM 843 C C . SER A 1 114 ? -19.512 5.411 19.041 1.00 62.44 114 SER A C 1
ATOM 845 O O . SER A 1 114 ? -18.380 5.863 19.201 1.00 62.44 114 SER A O 1
ATOM 847 N N . SER A 1 115 ? -20.602 6.033 19.501 1.00 56.72 115 SER A N 1
ATOM 848 C CA . SER A 1 115 ? -20.580 7.321 20.221 1.00 56.72 115 SER A CA 1
ATOM 849 C C . SER A 1 115 ? -19.597 7.358 21.395 1.00 56.72 115 SER A C 1
ATOM 851 O O . SER A 1 115 ? -19.055 8.414 21.706 1.00 56.72 115 SER A O 1
ATOM 853 N N . ASP A 1 116 ? -19.336 6.200 22.002 1.00 54.47 116 ASP A N 1
ATOM 854 C CA . ASP A 1 116 ? -18.596 6.090 23.260 1.00 54.47 116 ASP A CA 1
ATOM 855 C C . ASP A 1 116 ? -17.090 5.818 23.069 1.00 54.47 116 ASP A C 1
ATOM 857 O O . ASP A 1 116 ? -16.346 5.757 24.046 1.00 54.47 116 ASP A O 1
ATOM 861 N N . ALA A 1 117 ? -16.613 5.644 21.828 1.00 54.88 117 ALA A N 1
ATOM 862 C CA . ALA A 1 117 ? -15.210 5.332 21.540 1.00 54.88 117 ALA A CA 1
ATOM 863 C C . ALA A 1 117 ? -14.445 6.555 21.000 1.00 54.88 117 ALA A C 1
ATOM 865 O O . ALA A 1 117 ? -14.770 7.092 19.937 1.00 54.88 117 ALA A O 1
ATOM 866 N N . SER A 1 118 ? -13.366 6.958 21.682 1.00 54.28 118 SER A N 1
ATOM 867 C CA . SER A 1 118 ? -12.403 7.933 21.159 1.00 54.28 118 SER A CA 1
ATOM 868 C C . SER A 1 118 ? -11.349 7.237 20.284 1.00 54.28 118 SER A C 1
ATOM 870 O O . SER A 1 118 ? -10.628 6.334 20.711 1.00 54.28 118 SER A O 1
ATOM 872 N N . VAL A 1 119 ? -11.258 7.652 19.018 1.00 55.47 119 VAL A N 1
ATOM 873 C CA . VAL A 1 119 ? -10.303 7.104 18.040 1.00 55.47 119 VAL A CA 1
ATOM 874 C C . VAL A 1 119 ? -9.246 8.162 17.736 1.00 55.47 119 VAL A C 1
ATOM 876 O O . VAL A 1 119 ? -9.570 9.222 17.203 1.00 55.47 119 VAL A O 1
ATOM 879 N N . GLY A 1 120 ? -7.992 7.871 18.074 1.00 49.88 120 GLY A N 1
ATOM 880 C CA . GLY A 1 120 ? -6.816 8.599 17.608 1.00 49.88 120 GLY A CA 1
ATOM 881 C C . GLY A 1 120 ? -6.373 8.091 16.235 1.00 49.88 120 GLY A C 1
ATOM 882 O O . GLY A 1 120 ? -6.410 6.900 15.936 1.00 49.88 120 GLY A O 1
ATOM 883 N N . ILE A 1 121 ? -5.955 8.995 15.359 1.00 48.81 121 ILE A N 1
ATOM 884 C CA . ILE A 1 121 ? -5.472 8.634 14.025 1.00 48.81 121 ILE A CA 1
ATOM 885 C C . ILE A 1 121 ? -3.976 8.925 13.987 1.00 48.81 121 ILE A C 1
ATOM 887 O O . ILE A 1 121 ? -3.578 10.079 14.131 1.00 48.81 121 ILE A O 1
ATOM 891 N N . THR A 1 122 ? -3.146 7.902 13.773 1.00 41.81 122 THR A N 1
ATOM 892 C CA . THR A 1 122 ? -1.744 8.123 13.406 1.00 41.81 122 THR A CA 1
ATOM 893 C C . THR A 1 122 ? -1.633 8.077 11.894 1.00 41.81 122 THR A C 1
ATOM 895 O O . THR A 1 122 ? -1.668 7.020 11.271 1.00 41.81 122 THR A O 1
ATOM 898 N N . TYR A 1 123 ? -1.484 9.253 11.294 1.00 30.59 123 TYR A N 1
ATOM 899 C CA . TYR A 1 123 ? -1.119 9.376 9.892 1.00 30.59 123 TYR A CA 1
ATOM 900 C C . TYR A 1 123 ? 0.352 8.982 9.745 1.00 30.59 123 TYR A C 1
ATOM 902 O O . TYR A 1 123 ? 1.242 9.732 10.142 1.00 30.59 123 TYR A O 1
ATOM 910 N N . LYS A 1 124 ? 0.635 7.815 9.161 1.00 35.94 124 LYS A N 1
ATOM 911 C CA . LYS A 1 124 ? 1.942 7.588 8.539 1.00 35.94 124 LYS A CA 1
ATOM 912 C C . LYS A 1 124 ? 1.864 8.126 7.121 1.00 35.94 124 LYS A C 1
ATOM 914 O O . LYS A 1 124 ? 1.491 7.403 6.204 1.00 35.94 124 LYS A O 1
ATOM 919 N N . VAL A 1 125 ? 2.206 9.400 6.943 1.00 33.91 125 VAL A N 1
ATOM 920 C CA . VAL A 1 125 ? 2.517 9.910 5.607 1.00 33.91 125 VAL A CA 1
ATOM 921 C C . VAL A 1 125 ? 3.770 9.162 5.167 1.00 33.91 125 VAL A C 1
ATOM 923 O O . VAL A 1 125 ? 4.857 9.412 5.684 1.00 33.91 125 VAL A O 1
ATOM 926 N N . GLN A 1 126 ? 3.630 8.202 4.254 1.00 40.47 126 GLN A N 1
ATOM 927 C CA . GLN A 1 126 ? 4.787 7.646 3.565 1.00 40.47 126 GLN A CA 1
ATOM 928 C C . GLN A 1 126 ? 5.257 8.689 2.545 1.00 40.47 126 GLN A C 1
ATOM 930 O O . GLN A 1 126 ? 5.088 8.532 1.346 1.00 40.47 126 GLN A O 1
ATOM 935 N N . SER A 1 127 ? 5.841 9.779 3.041 1.00 43.41 127 SER A N 1
ATOM 936 C CA . SER A 1 127 ? 6.672 10.679 2.245 1.00 43.41 127 SER A CA 1
ATOM 937 C C . SER A 1 127 ? 8.052 10.035 2.136 1.00 43.41 127 SER A C 1
ATOM 939 O O . SER A 1 127 ? 9.024 10.501 2.724 1.00 43.41 127 SER A O 1
ATOM 941 N N . GLY A 1 128 ? 8.107 8.872 1.490 1.00 56.34 128 GLY A N 1
ATOM 942 C CA . GLY A 1 128 ? 9.361 8.226 1.139 1.00 56.34 128 GLY A CA 1
ATOM 943 C C . GLY A 1 128 ? 9.726 8.639 -0.274 1.00 56.34 128 GLY A C 1
ATOM 944 O O . GLY A 1 128 ? 8.899 8.494 -1.167 1.00 56.34 128 GLY A O 1
ATOM 945 N N . ILE A 1 129 ? 10.945 9.130 -0.461 1.00 69.12 129 ILE A N 1
ATOM 946 C CA . ILE A 1 129 ? 11.513 9.357 -1.787 1.00 69.12 129 ILE A CA 1
ATOM 947 C C . ILE A 1 129 ? 11.574 7.991 -2.499 1.00 69.12 129 ILE A C 1
ATOM 949 O O . ILE A 1 129 ? 12.231 7.064 -2.019 1.00 69.12 129 ILE A O 1
ATOM 953 N N . GLY A 1 130 ? 10.837 7.831 -3.593 1.00 76.38 130 GLY A N 1
ATOM 954 C CA . GLY A 1 130 ? 10.816 6.642 -4.433 1.00 76.38 130 GLY A CA 1
ATOM 955 C C . GLY A 1 130 ? 12.052 6.560 -5.328 1.00 76.38 130 GLY A C 1
ATOM 956 O O . GLY A 1 130 ? 12.558 7.570 -5.808 1.00 76.38 130 GLY A O 1
ATOM 957 N N . LYS A 1 131 ? 12.543 5.338 -5.565 1.00 87.19 131 LYS A N 1
ATOM 958 C CA . LYS A 1 131 ? 13.678 5.047 -6.455 1.00 87.19 131 LYS A CA 1
ATOM 959 C C . LYS A 1 131 ? 13.241 4.091 -7.565 1.00 87.19 131 LYS A C 1
ATOM 961 O O . LYS A 1 131 ? 12.574 3.091 -7.299 1.00 87.19 131 LYS A O 1
ATOM 966 N N . TYR A 1 132 ? 13.664 4.368 -8.791 1.00 87.12 132 TYR A N 1
ATOM 967 C CA . TYR A 1 132 ? 13.564 3.485 -9.950 1.00 87.12 132 TYR A CA 1
ATOM 968 C C . TYR A 1 132 ? 14.942 3.368 -10.612 1.00 87.12 132 TYR A C 1
ATOM 970 O O . TYR A 1 132 ? 15.658 4.360 -10.713 1.00 87.12 132 TYR A O 1
ATOM 978 N N . GLU A 1 133 ? 15.328 2.169 -11.042 1.00 93.81 133 GLU A N 1
ATOM 979 C CA . GLU A 1 133 ? 16.649 1.900 -11.617 1.00 93.81 133 GLU A CA 1
ATOM 980 C C . GLU A 1 133 ? 16.537 0.910 -12.779 1.00 93.81 133 GLU A C 1
ATOM 982 O O . GLU A 1 133 ? 15.823 -0.088 -12.668 1.00 93.81 133 GLU A O 1
ATOM 987 N N . VAL A 1 134 ? 17.210 1.187 -13.899 1.00 95.38 134 VAL A N 1
ATOM 988 C CA . VAL A 1 134 ? 17.209 0.300 -15.072 1.00 95.38 134 VAL A CA 1
ATOM 989 C C . VAL A 1 134 ? 18.489 0.473 -15.901 1.00 95.38 134 VAL A C 1
ATOM 991 O O . VAL A 1 134 ? 18.946 1.606 -16.068 1.00 95.38 134 VAL A O 1
ATOM 994 N N . PRO A 1 135 ? 19.075 -0.602 -16.458 1.00 96.31 135 PRO A N 1
ATOM 995 C CA . PRO A 1 135 ? 20.129 -0.465 -17.456 1.00 96.31 135 PRO A CA 1
ATOM 996 C C . PRO A 1 135 ? 19.583 0.124 -18.764 1.00 96.31 135 PRO A C 1
ATOM 998 O O . PRO A 1 135 ? 18.454 -0.160 -19.167 1.00 96.31 135 PRO A O 1
ATOM 1001 N N . ILE A 1 136 ? 20.398 0.925 -19.445 1.00 95.00 136 ILE A N 1
ATOM 1002 C CA . ILE A 1 136 ? 20.089 1.536 -20.737 1.00 95.00 136 ILE A CA 1
ATOM 1003 C C . ILE A 1 136 ? 21.230 1.315 -21.736 1.00 95.00 136 ILE A C 1
ATOM 1005 O O . ILE A 1 136 ? 22.398 1.188 -21.365 1.00 95.00 136 ILE A O 1
ATOM 1009 N N . GLY A 1 137 ? 20.866 1.292 -23.016 1.00 95.00 137 GLY A N 1
ATOM 1010 C CA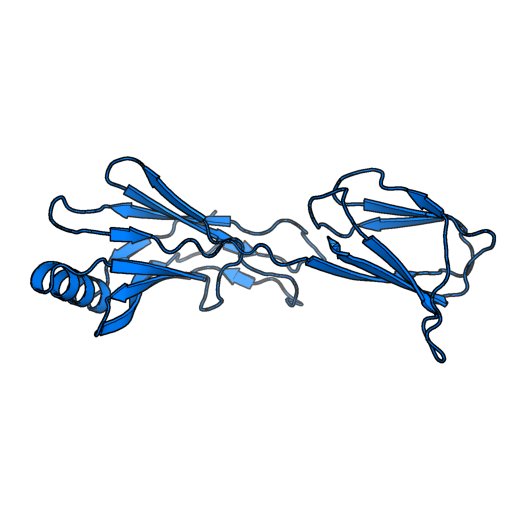 . GLY A 1 137 ? 21.758 1.021 -24.137 1.00 95.00 137 GLY A CA 1
ATOM 1011 C C . GLY A 1 137 ? 21.379 -0.259 -24.872 1.00 95.00 137 GLY A C 1
ATOM 1012 O O . GLY A 1 137 ? 21.213 -1.315 -24.259 1.00 95.00 137 GLY A O 1
ATOM 1013 N N . ASP A 1 138 ? 21.228 -0.162 -26.192 1.00 92.75 138 ASP A N 1
ATOM 1014 C CA . ASP A 1 138 ? 20.796 -1.268 -27.062 1.00 92.75 138 ASP A CA 1
ATOM 1015 C C . ASP A 1 138 ? 21.730 -1.525 -28.257 1.00 92.75 138 ASP A C 1
ATOM 1017 O O . ASP A 1 138 ? 21.486 -2.423 -29.060 1.00 92.75 138 ASP A O 1
ATOM 1021 N N . GLY A 1 139 ? 22.822 -0.767 -28.361 1.00 94.31 139 GLY A N 1
ATOM 1022 C CA . GLY A 1 139 ? 23.816 -0.852 -29.428 1.00 94.31 139 GLY A CA 1
ATOM 1023 C C . GLY A 1 139 ? 23.483 -0.052 -30.688 1.00 94.31 139 GLY A C 1
ATOM 1024 O O . GLY A 1 139 ? 24.305 -0.028 -31.601 1.00 94.31 139 GLY A O 1
ATOM 1025 N N . SER A 1 140 ? 22.320 0.602 -30.768 1.00 94.25 140 SER A N 1
ATOM 1026 C CA . SER A 1 140 ? 21.831 1.206 -32.019 1.00 94.25 140 SER A CA 1
ATOM 1027 C C . SER A 1 140 ? 21.160 2.572 -31.856 1.00 94.25 140 SER A C 1
ATOM 1029 O O . SER A 1 140 ? 21.383 3.465 -32.677 1.00 94.25 140 SER A O 1
ATOM 1031 N N . ASN A 1 141 ? 20.388 2.777 -30.792 1.00 93.00 141 ASN A N 1
ATOM 1032 C CA . ASN A 1 141 ? 19.602 3.983 -30.589 1.00 93.00 141 ASN A CA 1
ATOM 1033 C C . ASN A 1 141 ? 20.364 5.040 -29.797 1.00 93.00 141 ASN A C 1
ATOM 1035 O O . ASN A 1 141 ? 21.237 4.760 -28.974 1.00 93.00 141 ASN A O 1
ATOM 1039 N N . ARG A 1 142 ? 19.990 6.296 -30.035 1.00 96.50 142 ARG A N 1
ATOM 1040 C CA . ARG A 1 142 ? 20.503 7.462 -29.302 1.00 96.50 142 ARG A CA 1
ATOM 1041 C C . ARG A 1 142 ? 19.492 8.024 -28.310 1.00 96.50 142 ARG A C 1
ATOM 1043 O O . ARG A 1 142 ? 19.841 8.880 -27.510 1.00 96.50 142 ARG A O 1
ATOM 1050 N N . GLU A 1 143 ? 18.251 7.555 -28.359 1.00 97.50 143 GLU A N 1
ATOM 1051 C CA . GLU A 1 143 ? 17.163 8.044 -27.523 1.00 97.50 143 GLU A CA 1
ATOM 1052 C C . GLU A 1 143 ? 16.512 6.891 -26.764 1.00 97.50 143 GLU A C 1
ATOM 1054 O O . GLU A 1 143 ? 16.198 5.857 -27.352 1.00 97.50 143 GLU A O 1
ATOM 1059 N N . TYR A 1 144 ? 16.271 7.090 -25.469 1.00 96.75 144 TY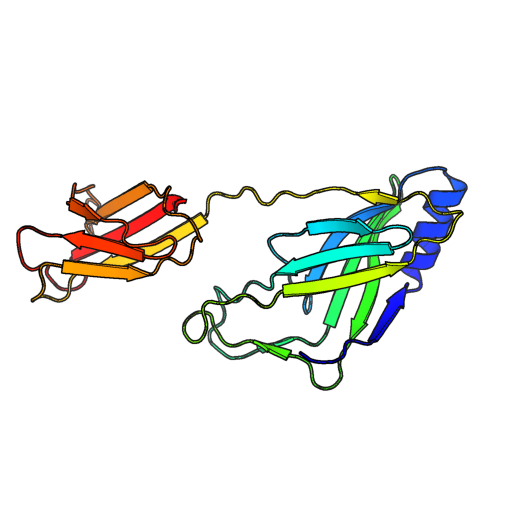R A N 1
ATOM 1060 C CA . TYR A 1 144 ? 15.737 6.062 -24.579 1.00 96.75 144 TYR A CA 1
ATOM 1061 C C . TYR A 1 144 ? 14.591 6.636 -23.754 1.00 96.75 144 TYR A C 1
ATOM 1063 O O . TYR A 1 144 ? 14.811 7.488 -22.896 1.00 96.75 144 TYR A O 1
ATOM 1071 N N . THR A 1 145 ? 13.364 6.171 -24.001 1.00 97.12 145 THR A N 1
ATOM 1072 C CA . THR A 1 145 ? 12.203 6.523 -23.170 1.00 97.12 145 THR A CA 1
ATOM 1073 C C . THR A 1 145 ? 12.008 5.461 -22.096 1.00 97.12 145 THR A C 1
ATOM 1075 O O . THR A 1 145 ? 11.789 4.293 -22.406 1.00 97.12 145 THR A O 1
ATOM 1078 N N . VAL A 1 146 ? 12.068 5.870 -20.832 1.00 94.88 146 VAL A N 1
ATOM 1079 C CA . VAL A 1 146 ? 11.990 4.990 -19.665 1.00 94.88 146 VAL A CA 1
ATOM 1080 C C . VAL A 1 146 ? 10.796 5.376 -18.801 1.00 94.88 146 VAL A C 1
ATOM 1082 O O . VAL A 1 146 ? 10.600 6.548 -18.488 1.00 94.88 146 VAL A O 1
ATOM 1085 N N . THR A 1 147 ? 10.004 4.383 -18.392 1.00 95.00 147 THR A N 1
ATOM 1086 C CA . THR A 1 147 ? 8.804 4.581 -17.565 1.00 95.00 147 THR A CA 1
ATOM 1087 C C . THR A 1 147 ? 9.087 4.199 -16.106 1.00 95.00 147 THR A C 1
ATOM 1089 O O . THR A 1 147 ? 9.242 3.019 -15.806 1.00 95.00 147 THR A O 1
ATOM 1092 N N . HIS A 1 148 ? 9.139 5.176 -15.193 1.00 85.56 148 HIS A N 1
ATOM 1093 C CA . HIS A 1 148 ? 9.488 4.984 -13.773 1.00 85.56 148 HIS A CA 1
ATOM 1094 C C . HIS A 1 148 ? 8.276 4.825 -12.836 1.00 85.56 148 HIS A C 1
ATOM 1096 O O . HIS A 1 148 ? 8.402 4.225 -11.768 1.00 85.56 148 HIS A O 1
ATOM 1102 N N . ASN A 1 149 ? 7.088 5.298 -13.238 1.00 82.31 149 ASN A N 1
ATOM 1103 C CA . ASN A 1 149 ? 5.841 5.219 -12.456 1.00 82.31 149 ASN A CA 1
ATOM 1104 C C . ASN A 1 149 ? 5.932 5.820 -11.033 1.00 82.31 149 ASN A C 1
ATOM 1106 O O . ASN A 1 149 ? 5.403 5.238 -10.087 1.00 82.31 149 ASN A O 1
ATOM 1110 N N . LEU A 1 150 ? 6.631 6.950 -10.865 1.00 81.62 150 LEU A N 1
ATOM 1111 C CA . LEU A 1 150 ? 6.714 7.650 -9.567 1.00 81.62 150 LEU A CA 1
ATOM 1112 C C . LEU A 1 150 ? 5.605 8.702 -9.387 1.00 81.62 150 LEU A C 1
ATOM 1114 O O . LEU A 1 150 ? 5.469 9.249 -8.300 1.00 81.62 150 LEU A O 1
ATOM 1118 N N . GLY A 1 151 ? 4.807 8.985 -10.422 1.00 78.50 151 GLY A N 1
ATOM 1119 C CA . GLY A 1 151 ? 3.683 9.920 -10.332 1.00 78.50 151 GLY A CA 1
ATOM 1120 C C . GLY A 1 151 ? 4.094 11.383 -10.152 1.00 78.50 151 GLY A C 1
ATOM 1121 O O . GLY A 1 151 ? 3.319 12.176 -9.629 1.00 78.50 151 GLY A O 1
ATOM 1122 N N . THR A 1 152 ? 5.311 11.754 -10.556 1.00 83.75 152 THR A N 1
ATOM 1123 C CA . THR A 1 152 ? 5.819 13.126 -10.467 1.00 83.75 152 THR A CA 1
ATOM 1124 C C . THR A 1 152 ? 6.854 13.409 -11.554 1.00 83.75 152 THR A C 1
ATOM 1126 O O . THR A 1 152 ? 7.663 12.553 -11.903 1.00 83.75 152 THR A O 1
ATOM 1129 N N . ARG A 1 153 ? 6.856 14.638 -12.090 1.00 92.50 153 ARG A N 1
ATOM 1130 C CA . ARG A 1 153 ? 7.945 15.138 -12.954 1.00 92.50 153 ARG A CA 1
ATOM 1131 C C . ARG A 1 153 ? 9.152 15.622 -12.149 1.00 92.50 153 ARG A C 1
ATOM 1133 O O . ARG A 1 153 ? 10.232 15.774 -12.717 1.00 92.50 153 ARG A O 1
ATOM 1140 N N . SER A 1 154 ? 8.979 15.888 -10.855 1.00 91.38 154 SER A N 1
ATOM 1141 C CA . SER A 1 154 ? 10.022 16.410 -9.966 1.00 91.38 154 SER A CA 1
ATOM 1142 C C . SER A 1 154 ? 10.978 15.298 -9.541 1.00 91.38 154 SER A C 1
ATOM 1144 O O . SER A 1 154 ? 11.058 14.948 -8.371 1.00 91.38 154 SER A O 1
ATOM 1146 N N . VAL A 1 155 ? 11.679 14.730 -10.522 1.00 92.25 155 VAL A N 1
ATOM 1147 C CA . VAL A 1 155 ? 12.611 13.618 -10.342 1.00 92.25 155 VAL A CA 1
ATOM 1148 C C . VAL A 1 155 ? 14.058 14.049 -10.577 1.00 92.25 155 VAL A C 1
ATOM 1150 O O . VAL A 1 155 ? 14.370 14.778 -11.532 1.00 92.25 155 VAL A O 1
ATOM 1153 N N . ILE A 1 156 ? 14.950 13.539 -9.734 1.00 95.25 156 ILE A N 1
ATOM 1154 C CA . ILE A 1 156 ? 16.397 13.532 -9.946 1.00 95.25 156 ILE A CA 1
ATOM 1155 C C . ILE A 1 156 ? 16.710 12.339 -10.845 1.00 95.25 156 ILE A C 1
ATOM 1157 O O . ILE A 1 156 ? 16.272 11.224 -10.573 1.00 95.25 156 ILE A O 1
ATOM 1161 N N . VAL A 1 157 ? 17.443 12.584 -11.928 1.00 96.25 157 VAL A N 1
ATOM 1162 C CA . VAL A 1 157 ? 17.833 11.557 -12.895 1.00 96.25 157 VAL A CA 1
ATOM 1163 C C . VAL A 1 157 ? 19.348 11.559 -12.993 1.00 96.25 157 VAL A C 1
ATOM 1165 O O . VAL A 1 157 ? 19.925 12.591 -13.326 1.00 96.25 157 VAL A O 1
ATOM 1168 N N . GLN A 1 158 ? 19.966 10.419 -12.705 1.00 97.06 158 GLN A N 1
ATOM 1169 C CA . GLN A 1 158 ? 21.411 10.216 -12.785 1.00 97.06 158 GLN A CA 1
ATOM 1170 C C . GLN A 1 158 ? 21.706 8.977 -13.620 1.00 97.06 158 GLN A C 1
ATOM 1172 O O . GLN A 1 158 ? 20.925 8.025 -13.633 1.00 97.06 158 GLN A O 1
ATOM 1177 N N . LEU A 1 159 ? 22.814 9.007 -14.352 1.00 97.25 159 LEU A N 1
ATOM 1178 C CA . LEU A 1 159 ? 23.268 7.891 -15.166 1.00 97.25 159 LEU A CA 1
ATOM 1179 C C . LEU A 1 159 ? 24.675 7.511 -14.729 1.00 97.25 159 LEU A C 1
ATOM 1181 O O . LEU A 1 159 ? 25.568 8.354 -14.733 1.00 97.25 159 LEU A O 1
ATOM 1185 N N . TYR A 1 160 ? 24.857 6.242 -14.385 1.00 97.81 160 TYR A N 1
ATOM 1186 C CA . TYR A 1 160 ? 26.140 5.683 -13.971 1.00 97.81 160 TYR A CA 1
ATOM 1187 C C . TYR A 1 160 ? 26.626 4.663 -14.987 1.00 97.81 160 TYR A C 1
ATOM 1189 O O . TYR A 1 160 ? 25.808 3.946 -15.562 1.00 97.81 160 TYR A O 1
ATOM 1197 N N . GLN A 1 161 ? 27.932 4.566 -15.222 1.00 97.06 161 GLN A N 1
ATOM 1198 C CA . GLN A 1 161 ? 28.485 3.450 -15.993 1.00 97.06 161 GLN A CA 1
ATOM 1199 C C . GLN A 1 161 ? 28.050 2.121 -15.372 1.00 97.06 161 GLN A C 1
ATOM 1201 O O . GLN A 1 161 ? 28.167 1.921 -14.165 1.00 97.06 161 GLN A O 1
ATOM 1206 N N . ASN A 1 162 ? 27.572 1.190 -16.192 1.00 93.81 162 ASN A N 1
ATOM 1207 C CA . ASN A 1 162 ? 27.151 -0.127 -15.727 1.00 93.81 162 ASN A CA 1
ATOM 1208 C C . ASN A 1 162 ? 28.356 -1.074 -15.602 1.00 93.81 162 ASN A C 1
ATOM 1210 O O . ASN A 1 162 ? 28.518 -2.031 -16.359 1.00 93.81 162 ASN A O 1
ATOM 1214 N N . GLY A 1 163 ? 29.251 -0.749 -14.675 1.00 89.31 163 GLY A N 1
ATOM 1215 C CA . GLY A 1 163 ? 30.521 -1.434 -14.468 1.00 89.31 163 GLY A CA 1
ATOM 1216 C C . GLY A 1 163 ? 31.502 -0.546 -13.714 1.00 89.31 163 GLY A C 1
ATOM 1217 O O . GLY A 1 163 ? 31.225 0.622 -13.469 1.00 89.31 163 GLY A O 1
ATOM 1218 N N . GLN A 1 164 ? 32.653 -1.095 -13.329 1.00 88.31 164 GLN A N 1
ATOM 1219 C CA . GLN A 1 164 ? 33.719 -0.307 -12.703 1.00 88.31 164 GLN A CA 1
ATOM 1220 C C . GLN A 1 164 ? 34.243 0.756 -13.686 1.00 88.31 164 GLN A C 1
ATOM 1222 O O . GLN A 1 164 ? 34.454 0.405 -14.849 1.00 88.31 164 GLN A O 1
ATOM 1227 N N . PRO A 1 165 ? 34.514 2.002 -13.249 1.00 92.62 165 PRO A N 1
ATOM 1228 C CA . PRO A 1 165 ? 34.467 2.536 -11.873 1.00 92.62 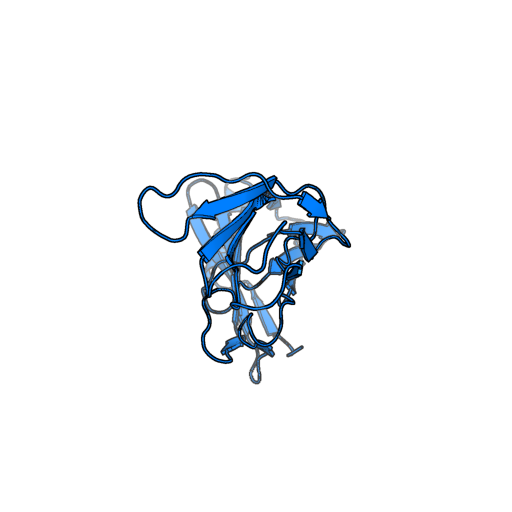165 PRO A CA 1
ATOM 1229 C C . PRO A 1 165 ? 33.111 3.106 -11.393 1.00 92.62 165 PRO A C 1
ATOM 1231 O O . PRO A 1 165 ? 33.064 3.722 -10.331 1.00 92.62 165 PRO A O 1
ATOM 1234 N N . TYR A 1 166 ? 32.013 2.899 -12.126 1.00 92.56 166 TYR A N 1
ATOM 1235 C CA . TYR A 1 166 ? 30.668 3.406 -11.798 1.00 92.56 166 TYR A CA 1
ATOM 1236 C C . TYR A 1 166 ? 30.577 4.942 -11.812 1.00 92.56 166 TYR A C 1
ATOM 1238 O O . TYR A 1 166 ? 29.915 5.566 -10.983 1.00 92.56 166 TYR A O 1
ATOM 1246 N N . GLU A 1 167 ? 31.270 5.561 -12.768 1.00 96.38 167 GLU A N 1
ATOM 1247 C CA . GLU A 1 167 ? 31.278 7.013 -12.965 1.00 96.38 167 GLU A CA 1
ATOM 1248 C C . GLU A 1 167 ? 29.896 7.560 -13.333 1.00 96.38 167 GLU A C 1
ATOM 1250 O O . GLU A 1 167 ? 29.150 6.939 -14.094 1.00 96.38 167 GLU A O 1
ATOM 1255 N N . GLU A 1 168 ? 29.592 8.764 -12.846 1.00 96.25 168 GLU A N 1
ATOM 1256 C CA . GLU A 1 168 ? 28.410 9.532 -13.238 1.00 96.25 168 GLU A CA 1
ATOM 1257 C C . GLU A 1 168 ? 28.646 10.258 -14.567 1.00 96.25 168 GLU A C 1
ATOM 1259 O O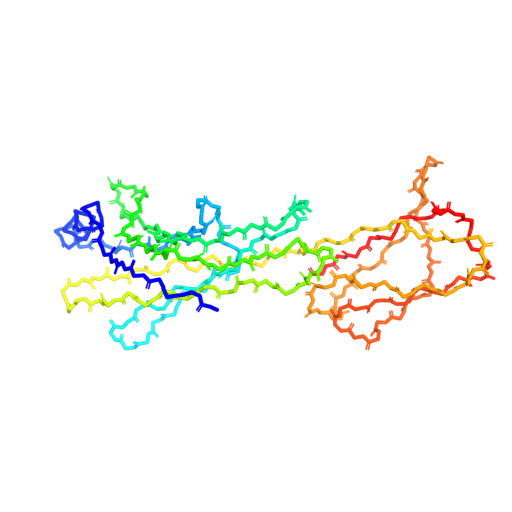 . GLU A 1 168 ? 29.660 10.932 -14.753 1.00 96.25 168 GLU A O 1
ATOM 1264 N N . TYR A 1 169 ? 27.682 10.153 -15.480 1.00 95.25 169 TYR A N 1
ATOM 1265 C CA . TYR A 1 169 ? 27.702 10.835 -16.769 1.00 95.25 169 TYR A CA 1
ATOM 1266 C C . TYR A 1 169 ? 26.480 11.731 -16.920 1.00 95.25 169 TYR A C 1
ATOM 1268 O O . TYR A 1 169 ? 25.343 11.330 -16.663 1.00 95.25 169 TYR A O 1
ATOM 1276 N N . LEU A 1 170 ? 26.719 12.951 -17.400 1.00 95.00 170 LEU A N 1
ATOM 1277 C CA . LEU A 1 170 ? 25.653 13.890 -17.706 1.00 95.00 170 LEU A CA 1
ATOM 1278 C C . LEU A 1 170 ? 25.081 13.594 -19.092 1.00 95.00 170 LEU A C 1
ATOM 1280 O O . LEU A 1 170 ? 25.794 13.609 -20.095 1.00 95.00 170 LEU A O 1
ATOM 1284 N N . PHE A 1 171 ? 23.773 13.376 -19.135 1.00 95.94 171 PHE A N 1
ATOM 1285 C CA . PHE A 1 171 ? 23.009 13.236 -20.365 1.00 95.94 171 PHE A CA 1
ATOM 1286 C C . PHE A 1 171 ? 21.936 14.309 -20.439 1.00 95.94 171 PHE A C 1
ATOM 1288 O O . PHE A 1 171 ? 21.507 14.875 -19.431 1.00 95.94 171 PHE A O 1
ATOM 1295 N N . GLU A 1 172 ? 21.461 14.552 -21.651 1.00 97.56 172 GLU A N 1
ATOM 1296 C CA . GLU A 1 172 ? 20.266 15.347 -21.845 1.00 97.56 172 GLU A CA 1
ATOM 1297 C C . GLU A 1 172 ? 19.035 14.518 -21.445 1.00 97.56 172 GLU A C 1
ATOM 1299 O O . GLU A 1 172 ? 18.840 13.392 -21.913 1.00 97.56 172 GLU A O 1
ATOM 1304 N N . VAL A 1 173 ? 18.217 15.065 -20.539 1.00 97.19 173 VAL A N 1
ATOM 1305 C CA . VAL A 1 173 ? 17.061 14.372 -19.955 1.00 97.19 173 VAL A CA 1
ATOM 1306 C C . VAL A 1 173 ? 15.806 15.226 -20.073 1.00 97.19 173 VAL A C 1
ATOM 1308 O O . VAL A 1 173 ? 15.683 16.287 -19.458 1.00 97.19 173 VAL A O 1
ATOM 1311 N N . TYR A 1 174 ? 14.820 14.690 -20.778 1.00 97.50 174 TYR A N 1
ATOM 1312 C CA . TYR A 1 174 ? 13.470 15.228 -20.877 1.00 97.50 174 TYR A CA 1
ATOM 1313 C C . TYR A 1 174 ? 12.518 14.468 -19.946 1.00 97.50 174 TYR A C 1
ATOM 1315 O O . TYR A 1 174 ? 12.708 13.282 -19.680 1.00 97.50 174 TYR A O 1
ATOM 1323 N N . ARG A 1 175 ? 11.457 15.134 -19.475 1.00 97.19 175 ARG A N 1
ATOM 1324 C CA . ARG A 1 175 ? 10.415 14.560 -18.596 1.00 97.19 175 ARG A CA 1
ATOM 1325 C C . ARG A 1 175 ? 9.035 14.694 -19.252 1.00 97.19 175 ARG A C 1
ATOM 1327 O O . ARG A 1 175 ? 8.274 15.592 -18.877 1.00 97.19 175 ARG A O 1
ATOM 1334 N N . PRO A 1 176 ? 8.715 13.869 -20.272 1.00 94.12 176 PRO A N 1
ATOM 1335 C CA . PRO A 1 176 ? 7.491 14.031 -21.061 1.00 94.12 176 PRO A CA 1
ATOM 1336 C C . PRO A 1 176 ? 6.218 14.076 -20.199 1.00 94.12 176 PRO A C 1
ATOM 1338 O O . PRO A 1 176 ? 5.333 14.911 -20.404 1.00 94.12 176 PRO A O 1
ATOM 1341 N N . ASN A 1 177 ? 6.144 13.230 -19.171 1.00 93.25 177 ASN A N 1
ATOM 1342 C CA . ASN A 1 177 ? 5.044 13.188 -18.209 1.00 93.25 177 ASN A CA 1
ATOM 1343 C C . ASN A 1 177 ? 5.527 12.706 -16.834 1.00 93.25 177 ASN A C 1
ATOM 1345 O O . ASN A 1 177 ? 6.707 12.450 -16.634 1.00 93.25 177 ASN A O 1
ATOM 1349 N N . GLU A 1 178 ? 4.598 12.609 -15.887 1.00 88.25 178 GLU A N 1
ATOM 1350 C CA . GLU A 1 178 ? 4.835 12.251 -14.480 1.00 88.25 178 GLU A CA 1
ATOM 1351 C C . GLU A 1 178 ? 5.398 10.842 -14.257 1.00 88.25 178 GLU A C 1
ATOM 1353 O O . GLU A 1 178 ? 5.817 10.512 -13.150 1.00 88.25 178 GLU A O 1
ATOM 1358 N N . ASN A 1 179 ? 5.393 9.992 -15.282 1.00 89.44 179 ASN A N 1
ATOM 1359 C CA . ASN A 1 179 ? 5.823 8.604 -15.171 1.00 89.44 179 ASN A CA 1
ATOM 1360 C C . ASN A 1 179 ? 6.937 8.247 -16.148 1.00 89.44 179 ASN A C 1
ATOM 1362 O O . ASN A 1 179 ? 7.350 7.087 -16.162 1.00 89.44 179 ASN A O 1
ATOM 1366 N N . GLN A 1 180 ? 7.413 9.191 -16.962 1.00 92.12 180 GLN A N 1
ATOM 1367 C CA . GLN A 1 180 ? 8.366 8.923 -18.030 1.00 92.12 180 GLN A CA 1
ATOM 1368 C C . GLN A 1 180 ? 9.493 9.947 -18.075 1.00 92.12 180 GLN A C 1
ATOM 1370 O O . GLN A 1 180 ? 9.282 11.152 -17.939 1.00 92.12 180 GLN A O 1
ATOM 1375 N N . ILE A 1 181 ? 10.685 9.446 -18.384 1.00 97.56 181 ILE A N 1
ATOM 1376 C CA . ILE A 1 181 ? 11.862 10.237 -18.734 1.00 97.56 181 ILE A CA 1
ATOM 1377 C C . ILE A 1 181 ? 12.347 9.812 -20.122 1.00 97.56 181 ILE A C 1
ATOM 1379 O O . ILE A 1 181 ? 12.220 8.648 -20.500 1.00 97.56 181 ILE A O 1
ATOM 1383 N N . LYS A 1 182 ? 12.910 10.747 -20.884 1.00 97.88 182 LYS A N 1
ATOM 1384 C CA . LYS A 1 182 ? 13.596 10.477 -22.150 1.00 97.88 182 LYS A CA 1
ATOM 1385 C C . LYS A 1 182 ? 15.046 10.926 -22.021 1.00 97.88 182 LYS A C 1
ATOM 1387 O O . LYS A 1 182 ? 15.293 12.102 -21.776 1.00 97.88 182 LYS A O 1
ATOM 1392 N N . VAL A 1 183 ? 15.979 9.998 -22.196 1.00 97.62 183 VAL A N 1
ATOM 1393 C CA . VAL A 1 183 ? 17.423 10.261 -22.247 1.00 97.62 183 VAL A CA 1
ATOM 1394 C C . VAL A 1 183 ? 17.846 10.401 -23.703 1.00 97.62 183 VAL A C 1
ATOM 1396 O O . VAL A 1 183 ? 17.461 9.571 -24.529 1.00 97.62 183 VAL A O 1
ATOM 1399 N N . VAL A 1 184 ? 18.646 11.420 -24.009 1.00 97.56 184 VAL A N 1
ATOM 1400 C CA . VAL A 1 184 ? 19.249 11.629 -25.330 1.00 97.56 184 VAL A CA 1
ATOM 1401 C C . VAL A 1 184 ? 20.769 11.559 -25.205 1.00 97.56 184 VAL A C 1
ATOM 1403 O O . VAL A 1 184 ? 21.389 12.280 -24.424 1.00 97.56 184 VAL A O 1
ATOM 1406 N N . ALA A 1 185 ? 21.364 10.649 -25.969 1.00 95.44 185 ALA A N 1
ATOM 1407 C CA . ALA A 1 185 ? 22.794 10.401 -26.040 1.00 95.44 185 ALA A CA 1
ATOM 1408 C C . ALA A 1 185 ? 23.388 10.993 -27.327 1.00 95.44 185 ALA A C 1
ATOM 1410 O O . ALA A 1 185 ? 22.751 11.031 -28.380 1.00 95.44 185 ALA A O 1
ATOM 1411 N N . ASN A 1 186 ? 24.659 11.394 -27.276 1.00 95.44 186 ASN A N 1
ATOM 1412 C CA . ASN A 1 186 ? 25.379 11.893 -28.454 1.00 95.44 186 ASN A CA 1
ATOM 1413 C C . ASN A 1 186 ? 25.810 10.778 -29.430 1.00 95.44 186 ASN A C 1
ATOM 1415 O O . ASN A 1 186 ? 26.173 11.054 -30.574 1.00 95.44 186 ASN A O 1
ATOM 1419 N N . ARG A 1 187 ? 25.752 9.516 -28.992 1.00 95.81 187 ARG A N 1
ATOM 1420 C CA . ARG A 1 187 ? 26.057 8.314 -29.774 1.00 95.81 187 ARG A CA 1
ATOM 1421 C C . ARG A 1 187 ? 25.098 7.185 -29.421 1.00 95.81 187 ARG A C 1
ATOM 1423 O O . ARG A 1 187 ? 24.392 7.258 -28.418 1.00 95.81 187 ARG A O 1
ATOM 1430 N N . ALA A 1 188 ? 25.105 6.134 -30.235 1.00 96.25 188 ALA A N 1
ATOM 1431 C CA . ALA A 1 188 ? 24.464 4.891 -29.839 1.00 96.25 188 ALA A CA 1
ATOM 1432 C C . ALA A 1 188 ? 25.203 4.315 -28.624 1.00 96.25 188 ALA A C 1
ATOM 1434 O O . ALA A 1 188 ? 26.428 4.181 -28.663 1.00 96.25 188 ALA A O 1
ATOM 1435 N N . LEU A 1 189 ? 24.468 4.025 -27.551 1.00 96.38 189 LEU A N 1
ATOM 1436 C CA . LEU A 1 189 ? 25.030 3.390 -26.363 1.00 96.38 189 LEU A CA 1
ATOM 1437 C C . LEU A 1 189 ? 25.129 1.890 -26.610 1.00 96.38 189 LEU A C 1
ATOM 1439 O O . LEU A 1 189 ? 24.192 1.283 -27.127 1.00 96.38 189 LEU A O 1
ATOM 1443 N N . THR A 1 190 ? 26.250 1.290 -26.235 1.00 96.88 190 THR A N 1
ATOM 1444 C CA . THR A 1 190 ? 26.429 -0.163 -26.241 1.00 96.88 190 THR A CA 1
ATOM 1445 C C . THR A 1 190 ? 25.427 -0.833 -25.298 1.00 96.88 190 THR A C 1
ATOM 1447 O O . THR A 1 190 ? 24.808 -0.194 -24.446 1.00 96.88 190 THR A O 1
ATOM 1450 N N . LYS A 1 191 ? 25.192 -2.134 -25.489 1.00 95.94 191 LYS A N 1
ATOM 1451 C CA . LYS A 1 191 ? 24.150 -2.850 -24.748 1.00 95.94 191 LYS A CA 1
ATOM 1452 C C . LYS A 1 191 ? 24.383 -2.747 -23.237 1.00 95.94 191 LYS A C 1
ATOM 1454 O O . LYS A 1 191 ? 25.401 -3.230 -22.750 1.00 95.94 191 LYS A O 1
ATOM 1459 N N . ASN A 1 192 ? 23.403 -2.198 -22.517 1.00 95.12 192 ASN A N 1
ATOM 1460 C CA . ASN A 1 192 ? 23.449 -1.971 -21.072 1.00 95.12 192 ASN A CA 1
ATOM 1461 C C . ASN A 1 192 ? 24.679 -1.165 -20.607 1.00 95.12 192 ASN A C 1
ATOM 1463 O O . ASN A 1 192 ? 25.194 -1.452 -19.532 1.00 95.12 192 ASN A O 1
ATOM 1467 N N . GLU A 1 193 ? 25.170 -0.202 -21.395 1.00 96.50 193 GLU A N 1
ATOM 1468 C CA . GLU A 1 193 ? 26.366 0.598 -21.065 1.00 96.50 193 GLU A CA 1
ATOM 1469 C C . GLU A 1 193 ? 26.214 1.413 -19.772 1.00 96.50 193 GLU A C 1
ATOM 1471 O O . GLU A 1 193 ? 27.180 1.576 -19.027 1.00 96.50 193 GLU A O 1
ATOM 1476 N N . PHE A 1 194 ? 25.003 1.900 -19.482 1.00 97.50 194 PHE A N 1
ATOM 1477 C CA . PHE A 1 194 ? 24.719 2.746 -18.321 1.00 97.50 194 PHE A CA 1
ATOM 1478 C C . PHE A 1 194 ? 23.559 2.202 -17.488 1.00 97.50 194 PHE A C 1
ATOM 1480 O O . PHE A 1 194 ? 22.676 1.525 -18.006 1.00 97.50 194 PHE A O 1
ATOM 1487 N N . VAL A 1 195 ? 23.530 2.543 -16.203 1.00 97.12 195 VAL A N 1
ATOM 1488 C CA . VAL A 1 195 ? 22.394 2.377 -15.297 1.00 97.12 195 VAL A CA 1
ATOM 1489 C C . VAL A 1 195 ? 21.762 3.741 -15.057 1.00 97.12 195 VAL A C 1
ATOM 1491 O O . VAL A 1 195 ? 22.399 4.654 -14.534 1.00 97.12 195 VAL A O 1
ATOM 1494 N N . LEU A 1 196 ? 20.496 3.876 -15.435 1.00 96.56 196 LEU A N 1
ATOM 1495 C CA . LEU A 1 196 ? 19.678 5.041 -15.144 1.00 96.56 196 LEU A CA 1
ATOM 1496 C C . LEU A 1 196 ? 19.055 4.895 -13.757 1.00 96.56 196 LEU A C 1
ATOM 1498 O O . LEU A 1 196 ? 18.330 3.933 -13.507 1.00 96.56 196 LEU A O 1
ATOM 1502 N N . VAL A 1 197 ? 19.248 5.897 -12.909 1.00 95.94 197 VAL A N 1
ATOM 1503 C CA . VAL A 1 197 ? 18.618 6.025 -11.596 1.00 95.94 197 VAL A CA 1
ATOM 1504 C C . VAL A 1 197 ? 17.671 7.223 -11.611 1.00 95.94 197 VAL A C 1
ATOM 1506 O O . VAL A 1 197 ? 18.054 8.325 -11.999 1.00 95.94 197 VAL A O 1
ATOM 1509 N N . VAL A 1 198 ? 16.430 7.010 -11.177 1.00 95.00 198 VAL A N 1
ATOM 1510 C CA . VAL A 1 198 ? 15.394 8.039 -11.036 1.00 95.00 198 VAL A CA 1
ATOM 1511 C C . VAL A 1 198 ? 14.923 8.064 -9.585 1.00 95.00 198 VAL A C 1
ATOM 1513 O O . VAL A 1 198 ? 14.484 7.041 -9.061 1.00 95.00 198 VAL A O 1
ATOM 1516 N N . ILE A 1 199 ? 15.016 9.224 -8.940 1.00 91.94 199 ILE A N 1
ATOM 1517 C CA . ILE A 1 199 ? 14.649 9.453 -7.537 1.00 91.94 199 ILE A CA 1
ATOM 1518 C C . ILE A 1 199 ? 13.571 10.545 -7.495 1.00 91.94 199 ILE A C 1
ATOM 1520 O O . ILE A 1 199 ? 13.773 11.592 -8.110 1.00 91.94 199 ILE A O 1
ATOM 1524 N N . GLY A 1 200 ? 12.445 10.334 -6.804 1.00 81.38 200 GLY A N 1
ATOM 1525 C CA . GLY A 1 200 ? 11.317 11.283 -6.789 1.00 81.38 200 GLY A CA 1
ATOM 1526 C C . GLY A 1 200 ? 10.298 11.078 -5.687 1.00 81.38 200 GLY A C 1
ATOM 1527 O O . GLY A 1 200 ? 10.340 10.015 -5.039 1.00 81.38 200 GLY A O 1
#

Sequence (200 aa):
MANFTGGLNADGKSLISSAIANKKPIVINKLLINGAEAKNLVINRDGNKIKVSGQYDNMTMADNRTLNKIDVRASVEGVGDKVIASFTASQGDVVPPRSAHPWVATYTVNLVVSSDASVGITYKVQSGIGKYEVPIGDGSNREYTVTHNLGTRSVIVQLYQNGQPYEEYLFEVYRPNENQIKVVANRALTKNEFVLVVIG

Radius of gyration: 22.35 Å; chains: 1; bounding box: 55×32×62 Å

Foldseek 3Di:
DFDWDKAFDPVLVVQQVVCLVVVWAKEWDFKAWVNHTFAQWDWDDDPQKIKTKGWDDQAPDPFKDFTFKIWIWIHTVPGDIDGGMMIGGPRGDIDGHCVVPVDTDMDIDIHGHDPSHHHDYDDPRPPDWDKDKDFDADQQDQKDKDFASPQALPKDKWKFFPDPPRDTDDFDWDRPDRGIIMTGHPDHGHGSRIMIMIID

Organism: NCBI:txid883111

Secondary structure (DSSP, 8-state):
----EEEE-HHHHHHHHHHHHTTPPEEEEEEEETTEEPEEEEEEEETTEEEEEEE---TT-SS-EEEEEEEEEEEETTTEEEEEEEEEEEEEEEEPPTTT-----EEEEEEEPPTT--EEE------PPPEEEEEE--SS-SEEEEE---S-S--EEEEEESSTT--EE--EEEEEETTEEEEE-SSPPPTT-EEEEEE-

=== Feature glossary ===
Reading guide. The protein is described through the following features:

Foldseek 3Di. A 3Di character summarizes, for each residue, the relative orientation of the Cα frame of its nearest spatial neighbor. Because it encodes fold topology rather than chemistry, 3Di alignments detect remote structural similarity that sequence alignment misses.

Contact-map, Ramachandran, and PAE plots. Plot images: a contact map (which residues are close in 3D, as an N×N binary image), a Ramachandran scatter (backbone torsion angles, revealing secondary-structure composition at a glance), and — for AlphaFold structures — a PAE heatmap (pairwise prediction confidence).

Radius of gyration, Cα contacts, bounding box. Radius of gyration (Rg) is the root-mean-square distance of Cα atoms from their centroid — a single number for overall size and compactness. A globular domain of N residues has Rg ≈ 2.2·N^0.38 Å; an extended or disordered chain has a much larger Rg. The Cα contact count is the number of residue pairs whose Cα atoms are within 8 Å and are more than four positions apart in sequence — a standard proxy for tertiary packing density. The bounding box is the smallest axis-aligned box enclosing all Cα atoms.

Secondary structure (8-state, DSSP). Eight-state secondary structure (DSSP): H is the canonical α-helix, G the tighter 3₁₀-helix, I the wider π-helix; E/B are β-structure, T and S are turns and bends, and '-' is everything else. DSSP derives these from the pattern of main-chain N–H···O=C hydrogen bonds, not from the sequence.

B-factor. B-factor (Debye–Waller factor) reflects atomic displacement in the crystal lattice. It is an experimental observable (units Å²), not a prediction; low values mean the atom is pinned down, high values mean it moves or is heterogeneous across the crystal.

pLDDT. pLDDT is the predicted lDDT-Cα score: AlphaFold's confidence that the local environment of each residue (all inter-atomic distances within 15 Å) is correctly placed. It is a per-residue number between 0 and 100, with higher meaning more reliable.

Nearest PDB structures. Nearest PDB neighbors are the top structural matches found by Foldseek when searching this structure against the entire Protein Data Bank. Each hit reports a TM-score (0 to 1; >0.5 almost always implies the same fold) and an E-value. These are *structural* homologs — they may share no detectable sequence similarity.

Solvent-accessible surface area. Accessible surface area quantifies burial. A residue with SASA near zero is packed into the hydrophobic core; one with SASA >100 Å² sits on the surface. Computed here via the Shrake–Rupley numerical algorithm with a 1.4 Å probe.

Rendered structure images. Structure images are PyMOL renders from six orthogonal camera directions. Cartoon representation draws helices as coils and strands as arrows; sticks shows the backbone as bonds; surface shows the solvent-excluded envelope. Rainbow coloring maps sequence position to hue (blue→red, N→C); chain coloring assigns a distinct color per polypeptide.

Backbone torsions (φ/ψ). φ (phi) and ψ (psi) are the two rotatable backbone dihedrals per residue: φ is the C(i-1)–N–Cα–C torsion, ψ is the N–Cα–C–N(i+1) torsion, both in degrees on (−180°, 180°]. α-helical residues cluster near (−60°, −45°); β-strand residues near (−120°, +130°). A Ramachandran plot is simply a scatter of (φ, ψ) for every residue.

Predicted aligned error. Predicted Aligned Error (PAE) is an AlphaFold confidence matrix: entry (i, j) is the expected error in the position of residue j, in ångströms, when the prediction is superimposed on the true structure at residue i. Low PAE within a block of residues means that block is internally rigid and well-predicted; high PAE between two blocks means their relative placement is uncertain even if each block individually is confident.

mmCIF coordinates. Structure coordinates are given as an mmCIF _atom_site loop: one row per atom with element, residue name, chain id, sequence number, and x/y/z position in Å. Only the four main-chain atoms per residue are included here; side chains are omitted to keep the record compact.

InterPro / GO / CATH / organism. Database cross-references. InterPro integrates a dozen domain/family signature databases into unified entries with residue-range hits. GO terms attach function/process/location labels with evidence codes. CATH codes position the fold in a four-level structural taxonomy. Organism is the NCBI-taxonomy species name.

Secondary structure (3-state, P-SEA). SS3 is a coarse helix/strand/coil call (letters a/b/c) made by the P-SEA algorithm from inter-Cα distances and dihedrals. It is less detailed than DSSP but needs only Cα positions.

Sequence. Sequence gives the chain of amino acids in standard one-letter code (A=alanine, C=cysteine, …, Y=tyrosine), read N→C. It is the only feature that is directly encoded by the gene; all structural features are derived from the folded form of this sequence.